Protein AF-A0A7C9ARD6-F1 (afdb_monomer)

Nearest PDB structures (foldseek):
  7zns-assembly2_B  TM=4.110E-01  e=6.238E-02  Bacteroides thetaiotaomicron VPI-5482
  6lqt-assembly1_AG  TM=4.211E-01  e=5.624E-02  Saccharomyces cerevisiae S288C
  3wj9-assembly1_A  TM=4.129E-01  e=7.285E-02  Schizosaccharomyces pombe 972h-
  8zjf-assembly1_A  TM=4.369E-01  e=2.105E+00  Homo sapiens
  5mui-assembly1_A  TM=3.390E-01  e=8.733E-01  Bacteroides thetaiotaomicron VPI-5482

Solvent-accessible surface area (backbone atoms only — not comparable to full-atom values): 10301 Å² total; per-residue (Å²): 134,89,85,74,91,69,75,78,97,69,52,69,76,46,80,46,66,30,86,69,58,57,34,30,42,37,32,30,50,49,82,66,77,64,94,88,57,63,76,93,37,33,14,37,38,32,36,36,24,35,64,89,54,46,81,72,47,75,76,45,79,41,68,59,51,81,81,50,52,90,54,76,78,32,38,73,65,54,84,35,83,67,46,68,43,86,57,43,67,48,24,37,33,30,34,36,51,61,35,73,18,38,60,86,48,87,42,81,54,24,24,38,32,35,38,46,54,68,86,54,60,92,86,52,83,80,41,76,73,48,76,32,70,41,43,76,67,52,73,51,68,64,42,52,73,37,27,39,39,33,29,36,35,74,93,78,61,38,36,39,33,32,43,35,27,80,67,42,89,86,53,74,68,43,77,76,44,78,82

pLDDT: mean 92.9, std 4.93, range [66.5, 97.75]

Foldseek 3Di:
DDDDDADDDFAWDDWAAWPVRQKIKTKGFDDDDDPPDDPVQGFIWIFIATNVRHTDGTPDTFHRRPPQDPDPQQDGADWAPWDYQPADTQKIKTKGAPQNRHPVRQDVQGMWIWMDHNPDDPPDDIHTQDTHNAHWDDKAHDYQQWIWTWGADPVVRWIWIWTGRRNDPPDDIDTPDID

Secondary structure (DSSP, 8-state):
------SSS-EEEEEEE-TTSSEEEEEEE-SPP-SSS-GGGS-EEEEEEETTS-EEEEEEEE-----S-SSTT---SSSEEEEE-SSSTTEEEEEEESSTT-TTS--SSSEEEEEEETTS-TTSPPEEEEEESSEEEEEEEEETTEEEEEEEETTTTEEEEEEE-TT-SSS--EEEEE-

Radius of gyration: 17.37 Å; Cα contacts (8 Å, |Δi|>4): 396; chains: 1; bounding box: 47×48×44 Å

Mean predicted aligned error: 4.41 Å

Structure (mmCIF, N/CA/C/O backbone):
data_AF-A0A7C9ARD6-F1
#
_entry.id   AF-A0A7C9ARD6-F1
#
loop_
_atom_site.group_PDB
_atom_site.id
_atom_site.type_symbol
_atom_site.label_atom_id
_atom_site.label_alt_id
_atom_site.label_comp_id
_atom_site.label_asym_id
_atom_site.label_entity_id
_atom_site.label_seq_id
_atom_site.pdbx_PDB_ins_code
_atom_site.Cartn_x
_atom_site.Cartn_y
_atom_site.Cartn_z
_atom_site.occupancy
_atom_site.B_iso_or_equiv
_atom_site.auth_seq_id
_atom_site.auth_comp_id
_atom_site.auth_asym_id
_atom_site.auth_atom_id
_atom_site.pdbx_PDB_model_num
ATOM 1 N N . GLY A 1 1 ? -29.422 7.039 17.621 1.00 66.50 1 GLY A N 1
ATOM 2 C CA . GLY A 1 1 ? -28.151 6.306 17.763 1.00 66.50 1 GLY A CA 1
ATOM 3 C C . GLY A 1 1 ? -27.208 7.129 18.610 1.00 66.50 1 GLY A C 1
ATOM 4 O O . GLY A 1 1 ? -27.173 8.338 18.430 1.00 66.50 1 GLY A O 1
ATOM 5 N N . THR A 1 2 ? -26.499 6.504 19.546 1.00 80.38 2 THR A N 1
ATOM 6 C CA . THR A 1 2 ? -25.535 7.182 20.425 1.00 80.38 2 THR A CA 1
ATOM 7 C C . THR A 1 2 ? -24.168 7.190 19.745 1.00 80.38 2 THR A C 1
ATOM 9 O O . THR A 1 2 ? -23.623 6.127 19.465 1.00 80.38 2 THR A O 1
ATOM 12 N N . THR A 1 3 ? -23.616 8.365 19.451 1.00 83.94 3 THR A N 1
ATOM 13 C CA . THR A 1 3 ? -22.278 8.501 18.855 1.00 83.94 3 THR A CA 1
ATOM 14 C C . THR A 1 3 ? -21.216 8.567 19.947 1.00 83.94 3 THR A C 1
ATOM 16 O O . THR A 1 3 ? -21.394 9.286 20.930 1.00 83.94 3 THR A O 1
ATOM 19 N N . LYS A 1 4 ? -20.100 7.854 19.770 1.00 84.75 4 LYS A N 1
ATOM 20 C CA . LYS A 1 4 ? -18.930 7.933 20.655 1.00 84.75 4 LYS A CA 1
ATOM 21 C C . LYS A 1 4 ? -17.737 8.520 19.892 1.00 84.75 4 LYS A C 1
ATOM 23 O O . LYS A 1 4 ? -17.573 8.183 18.720 1.00 84.75 4 LYS A O 1
ATOM 28 N N . PRO A 1 5 ? -16.913 9.375 20.524 1.00 84.88 5 PRO A N 1
ATOM 29 C CA . PRO A 1 5 ? -15.658 9.827 19.930 1.00 84.88 5 PRO A CA 1
ATOM 30 C C . PRO A 1 5 ? -14.749 8.646 19.565 1.00 84.88 5 PRO A C 1
ATOM 32 O O . PRO A 1 5 ? -14.657 7.682 20.324 1.00 84.88 5 PRO A O 1
ATOM 35 N N . PHE A 1 6 ? -14.071 8.740 18.420 1.00 86.38 6 PHE A N 1
ATOM 36 C CA . PHE A 1 6 ? -13.181 7.702 17.898 1.00 86.38 6 PHE A CA 1
ATOM 37 C C . PHE A 1 6 ? -11.847 8.333 17.484 1.00 86.38 6 PHE A C 1
ATOM 39 O O . PHE A 1 6 ? -11.742 8.944 16.423 1.00 86.38 6 PHE A O 1
ATOM 46 N N . GLY A 1 7 ? -10.840 8.205 18.351 1.00 85.50 7 GLY A N 1
ATOM 47 C CA . GLY A 1 7 ? -9.524 8.818 18.166 1.00 85.50 7 GLY A CA 1
ATOM 48 C C . GLY A 1 7 ? -9.467 10.333 18.451 1.00 85.50 7 GLY A C 1
ATOM 49 O O . GLY A 1 7 ? -10.496 10.979 18.666 1.00 85.50 7 GLY A O 1
ATOM 50 N N . PRO A 1 8 ? -8.251 10.908 18.517 1.00 89.69 8 PRO A N 1
ATOM 51 C CA . PRO A 1 8 ? -8.042 12.338 18.741 1.00 89.69 8 PRO A CA 1
ATOM 52 C C . PRO A 1 8 ? -8.311 13.162 17.467 1.00 89.69 8 PRO A C 1
ATOM 54 O O . PRO A 1 8 ? -8.075 12.663 16.373 1.00 89.69 8 PRO A O 1
ATOM 57 N N . PRO A 1 9 ? -8.706 14.444 17.559 1.00 91.31 9 PRO A N 1
ATOM 58 C CA . PRO A 1 9 ? -8.912 15.286 16.380 1.00 91.31 9 PRO A CA 1
ATOM 59 C C . PRO A 1 9 ? -7.686 15.328 15.453 1.00 91.31 9 PRO A C 1
ATOM 61 O O . PRO A 1 9 ? -6.588 15.695 15.872 1.00 91.31 9 PRO A O 1
ATOM 64 N N . ALA A 1 10 ? -7.881 14.983 14.180 1.00 93.62 10 ALA A N 1
ATOM 65 C CA . ALA A 1 10 ? -6.844 14.997 13.152 1.00 93.62 10 ALA A CA 1
ATOM 66 C C . ALA A 1 10 ? -7.453 15.247 11.763 1.00 93.62 10 ALA A C 1
ATOM 68 O O . ALA A 1 10 ? -8.664 15.138 11.566 1.00 93.62 10 ALA A O 1
ATOM 69 N N . VAL A 1 11 ? -6.608 15.553 10.774 1.00 95.38 11 VAL A N 1
ATOM 70 C CA . VAL A 1 11 ? -7.037 15.630 9.370 1.00 95.38 11 VAL A CA 1
ATOM 71 C C . VAL A 1 11 ? -7.080 14.216 8.801 1.00 95.38 11 VAL A C 1
ATOM 73 O O . VAL A 1 11 ? -6.103 13.725 8.237 1.00 95.38 11 VAL A O 1
ATOM 76 N N . TYR A 1 12 ? -8.201 13.531 9.001 1.00 95.31 12 TYR A N 1
ATOM 77 C CA . TYR A 1 12 ? -8.399 12.174 8.502 1.00 95.31 12 TYR A CA 1
ATOM 78 C C . TYR A 1 12 ? -8.596 12.156 6.986 1.00 95.31 12 TYR A C 1
ATOM 80 O O . TYR A 1 12 ? -9.332 12.961 6.424 1.00 95.31 12 TYR A O 1
ATOM 88 N N . THR A 1 13 ? -7.930 11.212 6.328 1.00 94.50 13 THR A N 1
ATOM 89 C CA . THR A 1 13 ? -7.955 11.044 4.866 1.00 94.50 13 THR A CA 1
ATOM 90 C C . THR A 1 13 ? -8.650 9.760 4.445 1.00 94.50 13 THR A C 1
ATOM 92 O O . THR A 1 13 ? -9.241 9.711 3.371 1.00 94.50 13 THR A O 1
ATOM 95 N N . SER A 1 14 ? -8.607 8.723 5.284 1.00 94.06 14 SER A N 1
ATOM 96 C CA . SER A 1 14 ? -9.357 7.492 5.055 1.00 94.06 14 SER A CA 1
ATOM 97 C C . SER A 1 14 ? -9.602 6.738 6.355 1.00 94.06 14 SER A C 1
ATOM 99 O O . SER A 1 14 ? -8.722 6.671 7.216 1.00 94.06 14 SER A O 1
ATOM 101 N N . LEU A 1 15 ? -10.762 6.096 6.431 1.00 94.06 15 LEU A N 1
ATOM 102 C CA . LEU A 1 15 ? -11.115 5.089 7.425 1.00 94.06 15 LEU A CA 1
ATOM 103 C C . LEU A 1 15 ? -11.406 3.806 6.653 1.00 94.06 15 LEU A C 1
ATOM 105 O O . LEU A 1 15 ? -12.312 3.786 5.823 1.00 94.06 15 LEU A O 1
ATOM 109 N N . ASN A 1 16 ? -10.604 2.771 6.869 1.00 94.75 16 ASN A N 1
ATOM 110 C CA . ASN A 1 16 ? -10.693 1.537 6.102 1.00 94.75 16 ASN A CA 1
ATOM 111 C C . ASN A 1 16 ? -10.885 0.354 7.064 1.00 94.75 16 ASN A C 1
ATOM 113 O O . ASN A 1 16 ? -9.908 -0.080 7.687 1.00 94.75 16 ASN A O 1
ATOM 117 N N . PRO A 1 17 ? -12.126 -0.123 7.265 1.00 93.94 17 PRO A N 1
ATOM 118 C CA . PRO A 1 17 ? -12.388 -1.276 8.111 1.00 93.94 17 PRO A CA 1
ATOM 119 C C . PRO A 1 17 ? -11.841 -2.553 7.466 1.00 93.94 17 PRO A C 1
ATOM 121 O O . PRO A 1 17 ? -11.918 -2.757 6.257 1.00 93.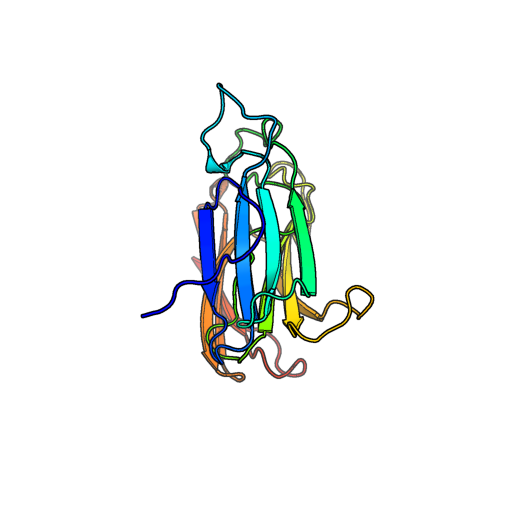94 17 PRO A O 1
ATOM 124 N N . SER A 1 18 ? -11.283 -3.428 8.293 1.00 94.19 18 SER A N 1
ATOM 125 C CA . SER A 1 18 ? -10.907 -4.782 7.889 1.00 94.19 18 SER A CA 1
ATOM 126 C C . SER A 1 18 ? -12.142 -5.599 7.499 1.00 94.19 18 SER A C 1
ATOM 128 O O . SER A 1 18 ? -13.236 -5.370 8.010 1.00 94.19 18 SER A O 1
ATOM 130 N N . ARG A 1 19 ? -11.965 -6.604 6.632 1.00 89.25 19 ARG A N 1
ATOM 131 C CA . ARG A 1 19 ? -13.070 -7.433 6.114 1.00 89.25 19 ARG A CA 1
ATOM 132 C C . ARG A 1 19 ? -13.882 -8.164 7.195 1.00 89.25 19 ARG A C 1
ATOM 134 O O . ARG A 1 19 ? -15.037 -8.485 6.962 1.00 89.25 19 ARG A O 1
ATOM 141 N N . ASN A 1 20 ? -13.283 -8.446 8.350 1.00 91.31 20 ASN A N 1
ATOM 142 C CA . ASN A 1 20 ? -13.945 -9.080 9.495 1.00 91.31 20 ASN A CA 1
ATOM 143 C C . ASN A 1 20 ? -14.367 -8.080 10.582 1.00 91.31 20 ASN A C 1
ATOM 145 O O . ASN A 1 20 ? -14.659 -8.501 11.697 1.00 91.31 20 ASN A O 1
ATOM 149 N N . GLU A 1 21 ? -14.315 -6.779 10.288 1.00 91.25 21 GLU A N 1
ATOM 150 C CA . GLU A 1 21 ? -14.794 -5.693 11.149 1.00 91.25 21 GLU A CA 1
ATOM 151 C C . GLU A 1 21 ? -14.115 -5.591 12.524 1.00 91.25 21 GLU A C 1
ATOM 153 O O . GLU A 1 21 ? -14.535 -4.799 13.356 1.00 91.25 21 GLU A O 1
ATOM 158 N N . LYS A 1 22 ? -13.027 -6.329 12.779 1.00 94.25 22 LYS A N 1
ATOM 159 C CA . LYS A 1 22 ? -12.304 -6.265 14.062 1.00 94.25 22 LYS A CA 1
ATOM 160 C C . LYS A 1 22 ? -11.416 -5.031 14.177 1.00 94.25 22 LYS A C 1
ATOM 162 O O . LYS A 1 22 ? -11.244 -4.469 15.258 1.00 94.25 22 LYS A O 1
ATOM 167 N N . TYR A 1 23 ? -10.837 -4.630 13.051 1.00 95.50 23 TYR A N 1
ATOM 168 C CA . TYR A 1 23 ? -9.865 -3.550 12.967 1.00 95.50 23 TYR A CA 1
ATOM 169 C C . TYR A 1 23 ? -10.288 -2.481 11.973 1.00 95.50 23 TYR A C 1
ATOM 171 O O . TYR A 1 23 ? -10.962 -2.764 10.982 1.00 95.50 23 TYR A O 1
ATOM 179 N N . ILE A 1 24 ? -9.820 -1.262 12.212 1.00 95.19 24 ILE A N 1
ATOM 180 C CA . ILE A 1 24 ? -9.968 -0.109 11.335 1.00 95.19 24 ILE A CA 1
ATOM 181 C C . ILE A 1 24 ? -8.582 0.496 11.130 1.00 95.19 24 ILE A C 1
ATOM 183 O O . ILE A 1 24 ? -7.888 0.847 12.084 1.00 95.19 24 ILE A O 1
ATOM 187 N N . MET A 1 25 ? -8.179 0.618 9.869 1.00 95.62 25 MET A N 1
ATOM 188 C CA . MET A 1 25 ? -6.989 1.362 9.483 1.00 95.62 25 MET A CA 1
ATOM 189 C C . MET A 1 25 ? -7.375 2.819 9.256 1.00 95.62 25 MET A C 1
ATOM 191 O O . MET A 1 25 ? -8.227 3.125 8.415 1.00 95.62 25 MET A O 1
ATOM 195 N N . ILE A 1 26 ? -6.736 3.718 9.990 1.00 96.06 26 ILE A N 1
ATOM 196 C CA . ILE A 1 26 ? -6.984 5.152 9.905 1.00 96.06 26 ILE A CA 1
ATOM 197 C C . ILE A 1 26 ? -5.772 5.815 9.269 1.00 96.06 26 ILE A C 1
ATOM 199 O O . ILE A 1 26 ? -4.659 5.680 9.767 1.00 96.06 26 ILE A O 1
ATOM 203 N N . SER A 1 27 ? -5.984 6.556 8.184 1.00 96.06 27 SER A N 1
ATOM 204 C CA . SER A 1 27 ? -4.957 7.433 7.616 1.00 96.06 27 SER A CA 1
ATOM 205 C C . SER A 1 27 ? -5.259 8.887 7.949 1.00 96.06 27 SER A C 1
ATOM 207 O O . SER A 1 27 ? -6.390 9.347 7.768 1.00 96.06 27 SER A O 1
ATOM 209 N N . SER A 1 28 ? -4.242 9.643 8.339 1.00 96.56 28 SER A N 1
ATOM 210 C CA . SER A 1 28 ? -4.344 11.075 8.615 1.00 96.56 28 SER A CA 1
ATOM 211 C C . SER A 1 28 ? -3.146 11.846 8.066 1.00 96.56 28 SER A C 1
ATOM 213 O O . SER A 1 28 ? -2.069 11.287 7.838 1.00 96.56 28 SER A O 1
ATOM 215 N N . PHE A 1 29 ? -3.348 13.139 7.825 1.00 96.31 29 PHE A N 1
ATOM 216 C CA . PHE A 1 29 ? -2.267 14.082 7.578 1.00 96.31 29 PHE A CA 1
ATOM 217 C C . PHE A 1 29 ? -1.866 14.794 8.865 1.00 96.31 29 PHE A C 1
ATOM 219 O O . PHE A 1 29 ? -2.699 15.069 9.733 1.00 96.31 29 PHE A O 1
ATOM 226 N N . HIS A 1 30 ? -0.588 15.146 8.948 1.00 95.31 30 HIS A N 1
ATOM 227 C CA . HIS A 1 30 ? -0.056 16.015 9.989 1.00 95.31 30 HIS A CA 1
ATOM 228 C C . HIS A 1 30 ? 0.912 17.033 9.392 1.00 95.31 30 HIS A C 1
ATOM 230 O O . HIS A 1 30 ? 1.371 16.911 8.257 1.00 95.31 30 HIS A O 1
ATOM 236 N N . ARG A 1 31 ? 1.183 18.089 10.158 1.00 93.75 31 ARG A N 1
ATOM 237 C CA . ARG A 1 31 ? 2.127 19.136 9.763 1.00 93.75 31 ARG A CA 1
ATOM 238 C C . ARG A 1 31 ? 3.564 18.583 9.742 1.00 93.75 31 ARG A C 1
ATOM 240 O O . ARG A 1 31 ? 3.853 17.660 10.508 1.00 93.75 31 ARG A O 1
ATOM 247 N N . PRO A 1 32 ? 4.462 19.168 8.926 1.00 95.12 32 PRO A N 1
ATOM 248 C CA . PRO A 1 32 ? 4.263 20.348 8.066 1.00 95.12 32 PRO A CA 1
ATOM 249 C C . PRO A 1 32 ? 3.550 20.049 6.735 1.00 95.12 32 PRO A C 1
ATOM 251 O O . PRO A 1 32 ? 3.745 19.000 6.134 1.00 95.12 32 PRO A O 1
ATOM 254 N N . TYR A 1 33 ? 2.743 20.999 6.248 1.00 94.38 33 TYR A N 1
ATOM 255 C CA . TYR A 1 33 ? 2.151 20.943 4.904 1.00 94.38 33 TYR A CA 1
ATOM 256 C C . TYR A 1 33 ? 2.995 21.728 3.905 1.00 94.38 33 TYR A C 1
ATOM 258 O O . TYR A 1 33 ? 3.695 22.664 4.286 1.00 94.38 33 TYR A O 1
ATOM 266 N N . SER A 1 34 ? 2.878 21.369 2.629 1.00 94.06 34 SER A N 1
ATOM 267 C CA . SER A 1 34 ? 3.542 22.072 1.535 1.00 94.06 34 SER A CA 1
ATOM 268 C C . SER A 1 34 ? 2.552 22.890 0.716 1.00 94.06 34 SER A C 1
ATOM 270 O O . SER A 1 34 ? 1.402 22.492 0.530 1.00 94.06 34 SER A O 1
ATOM 272 N N . TYR A 1 35 ? 3.032 24.009 0.182 1.00 94.06 35 TYR A N 1
ATOM 273 C CA . TYR A 1 35 ? 2.318 24.829 -0.799 1.00 94.06 35 TYR A CA 1
ATOM 274 C C . TYR A 1 35 ? 2.748 24.533 -2.243 1.00 94.06 35 TYR A C 1
ATOM 276 O O . TYR A 1 35 ? 2.171 25.082 -3.177 1.00 94.06 35 TYR A O 1
ATOM 284 N N . VAL A 1 36 ? 3.758 23.679 -2.434 1.00 94.38 36 VAL A N 1
ATOM 285 C CA . VAL A 1 36 ? 4.368 23.394 -3.743 1.00 94.38 36 VAL A CA 1
ATOM 286 C C . VAL A 1 36 ? 3.918 22.040 -4.290 1.00 94.38 36 VAL A C 1
ATOM 288 O O . VAL A 1 36 ? 3.808 21.864 -5.503 1.00 94.38 36 VAL A O 1
ATOM 291 N N . VAL A 1 37 ? 3.627 21.073 -3.412 1.00 93.25 37 VAL A N 1
ATOM 292 C CA . VAL A 1 37 ? 3.200 19.723 -3.808 1.00 93.25 37 VAL A CA 1
ATOM 293 C C . VAL A 1 37 ? 1.741 19.437 -3.442 1.00 93.25 37 VAL A C 1
ATOM 295 O O . VAL A 1 37 ? 1.235 19.955 -2.448 1.00 93.25 37 VAL A O 1
ATOM 298 N N . PRO A 1 38 ? 1.039 18.577 -4.206 1.00 92.94 38 PRO A N 1
ATOM 299 C CA . PRO A 1 38 ? -0.332 18.190 -3.880 1.00 92.94 38 PRO A CA 1
ATOM 300 C C . PRO A 1 38 ? -0.412 17.416 -2.556 1.00 92.94 38 PRO A C 1
ATOM 302 O O . PRO A 1 38 ? 0.530 16.717 -2.177 1.00 92.94 38 PRO A O 1
ATOM 305 N N . CYS A 1 39 ? -1.589 17.436 -1.917 1.00 92.19 39 CYS A N 1
ATOM 306 C CA . CYS A 1 39 ? -1.829 16.857 -0.586 1.00 92.19 39 CYS A CA 1
ATOM 307 C C . CYS A 1 39 ? -1.418 15.382 -0.435 1.00 92.19 39 CYS A C 1
ATOM 309 O O . CYS A 1 39 ? -1.006 14.962 0.638 1.00 92.19 39 CYS A O 1
ATOM 311 N N . ARG A 1 40 ? -1.431 14.588 -1.515 1.00 89.94 40 ARG A N 1
ATOM 312 C CA . ARG A 1 40 ? -0.938 13.195 -1.508 1.00 89.94 40 ARG A CA 1
ATOM 313 C C . ARG A 1 40 ? 0.534 13.046 -1.084 1.00 89.94 40 ARG A C 1
ATOM 315 O O . ARG A 1 40 ? 0.950 11.938 -0.753 1.00 89.94 40 ARG A O 1
ATOM 322 N N . ARG A 1 41 ? 1.320 14.127 -1.151 1.00 93.00 41 ARG A N 1
ATOM 323 C CA . ARG A 1 41 ? 2.730 14.180 -0.736 1.00 93.00 41 ARG A CA 1
ATOM 324 C C . ARG A 1 41 ? 2.926 14.729 0.682 1.00 93.00 41 ARG A C 1
ATOM 326 O O . ARG A 1 41 ? 4.064 14.787 1.133 1.00 93.00 41 ARG A O 1
ATOM 333 N N . PHE A 1 42 ? 1.861 15.134 1.373 1.00 95.75 42 PHE A N 1
ATOM 334 C CA . PHE A 1 42 ? 1.956 15.612 2.753 1.00 95.75 42 PHE A CA 1
ATOM 335 C C . PHE A 1 42 ? 2.373 14.481 3.702 1.00 95.75 42 PHE A C 1
ATOM 337 O O . PHE A 1 42 ? 2.199 13.300 3.357 1.00 95.75 42 PHE A O 1
ATOM 344 N N . PRO A 1 43 ? 2.910 14.823 4.890 1.00 96.12 43 PRO A N 1
ATOM 345 C CA . PRO A 1 43 ? 3.181 13.840 5.917 1.00 96.12 43 PRO A CA 1
ATOM 346 C C . PRO A 1 43 ? 1.927 13.031 6.215 1.00 96.12 43 PRO A C 1
ATOM 348 O O . PRO A 1 43 ? 0.839 13.591 6.396 1.00 96.12 43 PRO A O 1
ATOM 351 N N . LYS A 1 44 ? 2.077 11.711 6.191 1.00 95.31 44 LYS A N 1
ATOM 352 C CA . LYS A 1 44 ? 0.970 10.769 6.313 1.00 95.31 44 LYS A CA 1
ATOM 353 C C . LYS A 1 44 ? 1.274 9.804 7.441 1.00 95.31 44 LYS A C 1
ATOM 355 O O . LYS A 1 44 ? 2.238 9.046 7.355 1.00 95.31 44 LYS A O 1
ATOM 360 N N . LYS A 1 45 ? 0.363 9.753 8.403 1.00 96.00 45 LYS A N 1
ATOM 361 C CA . LYS A 1 45 ? 0.345 8.755 9.462 1.00 96.00 45 LYS A CA 1
ATOM 362 C C . LYS A 1 45 ? -0.740 7.722 9.180 1.00 96.00 45 LYS A C 1
ATOM 364 O O . LYS A 1 45 ? -1.825 8.067 8.703 1.00 96.00 45 LYS A O 1
ATOM 369 N N . VAL A 1 46 ? -0.429 6.455 9.428 1.00 96.19 46 VAL A N 1
ATOM 370 C CA . VAL A 1 46 ? -1.379 5.347 9.336 1.00 96.19 46 VAL A CA 1
ATOM 371 C C . VAL A 1 46 ? -1.349 4.573 10.639 1.00 96.19 46 VAL A C 1
ATOM 373 O O . VAL A 1 46 ? -0.322 4.004 11.004 1.00 96.19 46 VAL A O 1
ATOM 376 N N . ASP A 1 47 ? -2.493 4.538 11.307 1.00 95.75 47 ASP A N 1
ATOM 377 C CA . ASP A 1 47 ? -2.680 3.865 12.583 1.00 95.75 47 ASP A CA 1
ATOM 378 C C . ASP A 1 47 ? -3.669 2.714 12.447 1.00 95.75 47 ASP A C 1
ATOM 380 O O . ASP A 1 47 ? -4.651 2.782 11.700 1.00 95.75 47 ASP A O 1
ATOM 384 N N . LEU A 1 48 ? -3.428 1.669 13.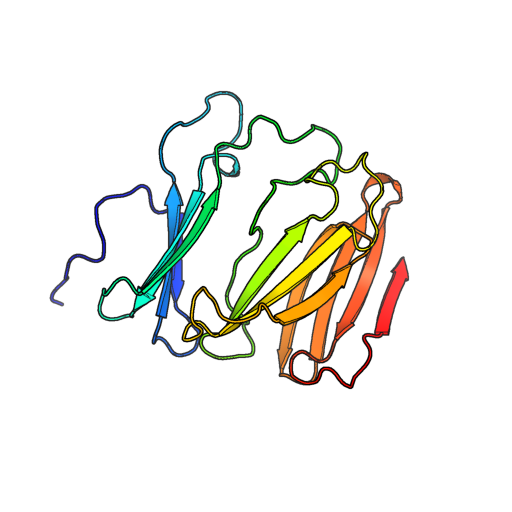226 1.00 95.38 48 LEU A N 1
ATOM 385 C CA . LEU A 1 48 ? -4.316 0.535 13.380 1.00 95.38 48 LEU A CA 1
ATOM 386 C C . LEU A 1 48 ? -5.094 0.673 14.688 1.00 95.38 48 LEU A C 1
ATOM 388 O O . LEU A 1 48 ? -4.511 0.812 15.765 1.00 95.38 48 LEU A O 1
ATOM 392 N N . TRP A 1 49 ? -6.415 0.604 14.584 1.00 95.25 49 TRP A N 1
ATOM 393 C CA . TRP A 1 49 ? -7.344 0.676 15.704 1.00 95.25 49 TRP A CA 1
ATOM 394 C C . TRP A 1 49 ? -8.245 -0.553 15.710 1.00 95.25 49 TRP A C 1
ATOM 396 O O . TRP A 1 49 ? -8.494 -1.164 14.673 1.00 95.25 49 TRP A O 1
ATOM 406 N N . THR A 1 50 ? -8.751 -0.912 16.880 1.00 94.00 50 THR A N 1
ATOM 407 C CA . THR A 1 50 ? -9.870 -1.853 17.010 1.00 94.00 50 THR A CA 1
ATOM 408 C C . THR A 1 50 ? -11.183 -1.153 16.664 1.00 94.00 50 THR A C 1
ATOM 410 O O . THR A 1 50 ? -11.293 0.071 16.795 1.00 94.00 50 THR A O 1
ATOM 413 N N . ALA A 1 51 ? -12.201 -1.916 16.271 1.00 90.00 51 ALA A N 1
ATOM 414 C CA . ALA A 1 51 ? -13.544 -1.379 16.042 1.00 90.00 51 ALA A CA 1
ATOM 415 C C . ALA A 1 51 ? -14.165 -0.736 17.296 1.00 90.00 51 ALA A C 1
ATOM 417 O O . ALA A 1 51 ? -14.960 0.193 17.179 1.00 90.00 51 ALA A O 1
ATOM 418 N N . ASP A 1 52 ? -13.721 -1.144 18.489 1.00 89.25 52 ASP A N 1
ATOM 419 C CA . ASP A 1 52 ? -14.131 -0.556 19.771 1.00 89.25 52 ASP A CA 1
ATOM 420 C C . ASP A 1 52 ? -13.470 0.803 20.076 1.00 89.25 52 ASP A C 1
ATOM 422 O O . ASP A 1 52 ? -13.754 1.415 21.107 1.00 89.25 52 ASP A O 1
ATOM 426 N N . GLY A 1 53 ? -12.563 1.283 19.218 1.00 90.25 53 GLY A N 1
ATOM 427 C CA . GLY A 1 53 ? -11.885 2.572 19.392 1.00 90.25 53 GLY A CA 1
ATOM 428 C C . GLY A 1 53 ? -10.648 2.526 20.279 1.00 90.25 53 GLY A C 1
ATOM 429 O O . GLY A 1 53 ? -10.191 3.568 20.746 1.00 90.25 53 GLY A O 1
ATOM 430 N N . LYS A 1 54 ? -10.064 1.343 20.493 1.00 92.19 54 LYS A N 1
ATOM 431 C CA . LYS A 1 54 ? -8.743 1.211 21.127 1.00 92.19 54 LYS A CA 1
ATOM 432 C C . LYS A 1 54 ? -7.643 1.265 20.075 1.00 92.19 54 LYS A C 1
ATOM 434 O O . LYS A 1 54 ? -7.711 0.534 19.085 1.00 92.19 54 LYS A O 1
ATOM 439 N N . PHE A 1 55 ? -6.631 2.091 20.317 1.00 93.12 55 PHE A N 1
ATOM 440 C CA . PHE A 1 55 ? -5.406 2.123 19.522 1.00 93.12 55 PHE A CA 1
ATOM 441 C C . PHE A 1 55 ? -4.649 0.797 19.668 1.00 93.12 55 PHE A C 1
ATOM 443 O O . PHE A 1 55 ? -4.499 0.300 20.783 1.00 93.12 55 PHE A O 1
ATOM 450 N N . VAL A 1 56 ? -4.193 0.232 18.550 1.00 93.19 56 VAL A N 1
ATOM 451 C CA . VAL A 1 56 ? -3.418 -1.019 18.519 1.00 93.19 56 VAL A CA 1
ATOM 452 C C . VAL A 1 56 ? -1.946 -0.700 18.304 1.00 93.19 56 VAL A C 1
ATOM 454 O O . VAL A 1 56 ? -1.122 -0.999 19.161 1.00 93.19 56 VAL A O 1
ATOM 457 N N . ARG A 1 57 ? -1.614 -0.084 17.163 1.00 93.38 57 ARG A N 1
ATOM 458 C CA . ARG A 1 57 ? -0.243 0.310 16.813 1.00 93.38 57 ARG A CA 1
ATOM 459 C C . ARG A 1 57 ? -0.213 1.310 15.665 1.00 93.38 57 ARG A C 1
ATOM 461 O O . ARG A 1 57 ? -1.147 1.386 14.869 1.00 93.38 57 ARG A O 1
ATOM 468 N N . GLN A 1 58 ? 0.903 2.016 15.540 1.00 94.12 58 GLN A N 1
ATOM 469 C CA . GLN A 1 58 ? 1.206 2.818 14.359 1.00 94.12 58 GLN A CA 1
ATOM 470 C C . GLN A 1 58 ? 1.796 1.902 13.280 1.00 94.12 58 GLN A C 1
ATOM 472 O O . GLN A 1 58 ? 2.750 1.173 13.549 1.00 94.12 58 GLN A O 1
ATOM 477 N N . LEU A 1 59 ? 1.226 1.924 12.074 1.00 93.69 59 LEU A N 1
ATOM 478 C CA . LEU A 1 59 ? 1.739 1.161 10.933 1.00 93.69 59 LEU A CA 1
ATOM 479 C C . LEU A 1 59 ? 2.854 1.938 10.241 1.00 93.69 59 LEU A C 1
ATOM 481 O O . LEU A 1 59 ? 3.926 1.397 10.023 1.00 93.69 59 LEU A O 1
ATOM 485 N N . CYS A 1 60 ? 2.636 3.220 9.947 1.00 93.50 60 CYS A N 1
ATOM 486 C CA . CYS A 1 60 ? 3.686 4.069 9.394 1.00 93.50 60 CYS A CA 1
ATOM 487 C C . CYS A 1 60 ? 3.484 5.544 9.747 1.00 93.50 60 CYS A C 1
ATOM 489 O O . CYS A 1 60 ? 2.353 6.020 9.855 1.00 93.50 60 CYS A O 1
ATOM 491 N N . ASP A 1 61 ? 4.593 6.269 9.842 1.00 95.31 61 ASP A N 1
ATOM 492 C CA . ASP A 1 61 ? 4.646 7.729 9.848 1.00 95.31 61 ASP A CA 1
ATOM 493 C C . ASP A 1 61 ? 5.624 8.144 8.752 1.00 95.31 61 ASP A C 1
ATOM 495 O O . ASP A 1 61 ? 6.815 7.830 8.794 1.00 95.31 61 ASP A O 1
ATOM 499 N N . LEU A 1 62 ? 5.079 8.725 7.693 1.00 94.56 62 LEU A N 1
ATOM 500 C CA . LEU A 1 62 ? 5.823 9.032 6.491 1.00 94.56 62 LEU A CA 1
ATOM 501 C C . LEU A 1 62 ? 5.966 10.552 6.376 1.00 94.56 62 LEU A C 1
ATOM 503 O O . LEU A 1 62 ? 4.945 11.246 6.382 1.00 94.56 62 LEU A O 1
ATOM 507 N N . PRO A 1 63 ? 7.188 11.075 6.175 1.00 94.88 63 PRO A N 1
ATOM 508 C CA . PRO A 1 63 ? 7.441 12.510 6.166 1.00 94.88 63 PRO A CA 1
ATOM 509 C C . PRO A 1 63 ? 6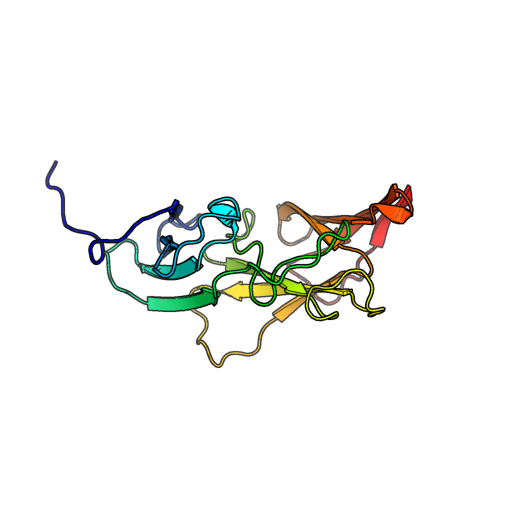.862 13.206 4.926 1.00 94.88 63 PRO A C 1
ATOM 511 O O . PRO A 1 63 ? 6.392 12.564 3.976 1.00 94.88 63 PRO A O 1
ATOM 514 N N . LEU A 1 64 ? 6.927 14.542 4.940 1.00 95.25 64 LEU A N 1
ATOM 515 C CA . LEU A 1 64 ? 6.627 15.383 3.783 1.00 95.25 64 LEU A CA 1
ATOM 516 C C . LEU A 1 64 ? 7.539 14.982 2.619 1.00 95.25 64 LEU A C 1
ATOM 518 O O . LEU A 1 64 ? 8.755 14.929 2.769 1.00 95.25 64 LEU A O 1
ATOM 522 N N . ALA A 1 65 ? 6.944 14.720 1.459 1.00 93.19 65 ALA A N 1
ATOM 523 C CA . ALA A 1 65 ? 7.644 14.145 0.319 1.00 93.19 65 ALA A CA 1
ATOM 524 C C . ALA A 1 65 ? 7.885 15.178 -0.798 1.00 93.19 65 ALA A C 1
ATOM 526 O O . ALA A 1 65 ? 7.419 15.028 -1.930 1.00 93.19 65 ALA A O 1
ATOM 527 N N . GLU A 1 66 ? 8.583 16.265 -0.482 1.00 91.62 66 GLU A N 1
ATOM 528 C CA . GLU A 1 66 ? 8.998 17.266 -1.481 1.00 91.62 66 GLU A CA 1
ATOM 529 C C . GLU A 1 66 ? 10.184 16.793 -2.331 1.00 91.62 66 GLU A C 1
ATOM 531 O O . GLU A 1 66 ? 10.306 17.184 -3.489 1.00 91.62 66 GLU A O 1
ATOM 536 N N . ASP A 1 67 ? 10.993 15.886 -1.787 1.00 89.62 67 ASP A N 1
ATOM 537 C CA . ASP A 1 67 ? 12.242 15.372 -2.350 1.00 89.62 67 ASP A CA 1
ATOM 538 C C . ASP A 1 67 ? 12.058 14.256 -3.393 1.00 89.62 67 ASP A C 1
ATOM 540 O O . ASP A 1 67 ? 13.042 13.805 -3.975 1.00 89.62 67 ASP A O 1
ATOM 544 N N . ILE A 1 68 ? 10.824 13.805 -3.665 1.00 92.06 68 ILE A N 1
ATOM 545 C CA . ILE A 1 68 ? 10.587 12.767 -4.681 1.00 92.06 68 ILE A CA 1
ATOM 546 C C . ILE A 1 68 ? 10.978 13.318 -6.061 1.00 92.06 68 ILE A C 1
ATOM 548 O O . ILE A 1 68 ? 10.332 14.275 -6.521 1.00 92.06 68 ILE A O 1
ATOM 552 N N . PRO A 1 69 ? 11.933 12.679 -6.766 1.00 92.44 69 PRO A N 1
ATOM 553 C CA . PRO A 1 69 ? 12.353 13.119 -8.087 1.00 92.44 69 PRO A CA 1
ATOM 554 C C . PRO A 1 69 ? 11.185 13.224 -9.072 1.00 92.44 69 PRO A C 1
ATOM 556 O O . PRO A 1 69 ? 10.220 12.462 -9.022 1.00 92.44 69 PRO A O 1
ATOM 559 N N . ILE A 1 70 ? 11.292 14.158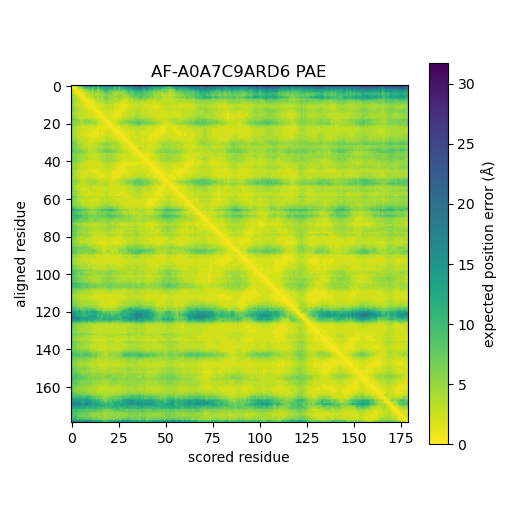 -10.017 1.00 89.00 70 ILE A N 1
ATOM 560 C CA . ILE A 1 70 ? 10.287 14.368 -11.075 1.00 89.00 70 ILE A CA 1
ATOM 561 C C . ILE A 1 70 ? 10.283 13.263 -12.141 1.00 89.00 70 ILE A C 1
ATOM 563 O O . ILE A 1 70 ? 9.397 13.229 -12.994 1.00 89.00 70 ILE A O 1
ATOM 567 N N . THR A 1 71 ? 11.279 12.375 -12.123 1.00 91.94 71 THR A N 1
ATOM 568 C CA . THR A 1 71 ? 11.365 11.242 -13.043 1.00 91.94 71 THR A CA 1
ATOM 569 C C . THR A 1 71 ? 10.116 10.377 -12.900 1.00 91.94 71 THR A C 1
ATOM 571 O O . THR A 1 71 ? 9.696 10.044 -11.792 1.00 91.94 71 THR A O 1
ATOM 574 N N . HIS A 1 72 ? 9.514 9.988 -14.026 1.00 92.69 72 HIS A N 1
ATOM 575 C CA . HIS A 1 72 ? 8.427 9.013 -14.000 1.00 92.69 72 HIS A CA 1
ATOM 576 C C . HIS A 1 72 ? 8.889 7.753 -13.266 1.00 92.69 72 HIS A C 1
ATOM 578 O O . HIS A 1 72 ? 10.051 7.372 -13.385 1.00 92.69 72 HIS A O 1
ATOM 584 N N . ASN A 1 73 ? 7.972 7.119 -12.536 1.00 93.44 73 ASN A N 1
ATOM 585 C CA . ASN A 1 73 ? 8.229 5.962 -11.677 1.00 93.44 73 ASN A CA 1
ATOM 586 C C . ASN A 1 73 ? 9.009 6.235 -10.379 1.00 93.44 73 ASN A C 1
ATOM 588 O O . ASN A 1 73 ? 9.188 5.295 -9.602 1.00 93.44 73 ASN A O 1
ATOM 592 N N . SER A 1 74 ? 9.411 7.478 -10.095 1.00 95.19 74 SER A N 1
ATOM 593 C CA . SER A 1 74 ? 9.906 7.847 -8.766 1.00 95.19 74 SER A CA 1
ATOM 594 C C . SER A 1 74 ? 8.759 7.897 -7.755 1.00 95.19 74 SER A C 1
ATOM 596 O O . SER A 1 74 ? 7.656 8.375 -8.042 1.00 95.19 74 SER A O 1
ATOM 598 N N . VAL A 1 75 ? 9.012 7.373 -6.559 1.00 94.88 75 VAL A N 1
ATOM 599 C CA . VAL A 1 75 ? 8.002 7.144 -5.519 1.00 94.88 75 VAL A CA 1
ATOM 600 C C . VAL A 1 75 ? 8.505 7.604 -4.157 1.00 94.88 75 VAL A C 1
ATOM 602 O O . VAL A 1 75 ? 9.697 7.797 -3.941 1.00 94.88 75 VAL A O 1
ATOM 605 N N . ARG A 1 76 ? 7.580 7.772 -3.207 1.00 94.25 76 ARG A N 1
ATOM 606 C CA . ARG A 1 76 ? 7.943 8.004 -1.805 1.00 94.25 76 ARG A CA 1
ATOM 607 C C . ARG A 1 76 ? 8.641 6.769 -1.225 1.00 94.25 76 ARG A C 1
ATOM 609 O O . ARG A 1 76 ? 8.257 5.643 -1.546 1.00 94.25 76 ARG A O 1
ATOM 616 N N . LYS A 1 77 ? 9.588 6.998 -0.320 1.00 93.69 77 LYS A N 1
ATOM 617 C CA . LYS A 1 77 ? 10.187 5.961 0.532 1.00 93.69 77 LYS A CA 1
ATOM 618 C C . LYS A 1 77 ? 9.210 5.484 1.614 1.00 93.69 77 LYS A C 1
ATOM 620 O O . LYS A 1 77 ? 8.231 6.173 1.921 1.00 93.69 77 LYS A O 1
ATOM 625 N N . GLY A 1 78 ? 9.533 4.335 2.208 1.00 92.62 78 GLY A N 1
ATOM 626 C CA . GLY A 1 78 ? 8.785 3.713 3.301 1.00 92.62 78 GLY A CA 1
ATOM 627 C C . GLY A 1 78 ? 7.553 2.935 2.839 1.00 92.62 78 GLY A C 1
ATOM 628 O O . GLY A 1 78 ? 7.361 2.697 1.644 1.00 92.62 78 GLY A O 1
ATOM 629 N N . MET A 1 79 ? 6.713 2.569 3.808 1.00 94.31 79 MET A N 1
ATOM 630 C CA . MET A 1 79 ? 5.498 1.775 3.612 1.00 94.31 79 MET A CA 1
ATOM 631 C C . MET A 1 79 ? 4.464 2.529 2.770 1.00 94.31 79 MET A C 1
ATOM 633 O O . MET A 1 79 ? 3.656 3.318 3.269 1.00 94.31 79 MET A O 1
ATOM 637 N N . ARG A 1 80 ? 4.474 2.293 1.461 1.00 93.62 80 ARG A N 1
ATOM 638 C CA . ARG A 1 80 ? 3.520 2.889 0.521 1.00 93.62 80 ARG A CA 1
ATOM 639 C C . ARG A 1 80 ? 2.459 1.875 0.112 1.00 93.62 80 ARG A C 1
ATOM 641 O O . ARG A 1 80 ? 2.623 0.671 0.264 1.00 93.62 80 ARG A O 1
ATOM 648 N N . SER A 1 81 ? 1.355 2.384 -0.432 1.00 93.75 81 SER A N 1
ATOM 649 C CA . SER A 1 81 ? 0.246 1.557 -0.928 1.00 93.75 81 SER A CA 1
ATOM 650 C C . SER A 1 81 ? -0.319 0.575 0.111 1.00 93.75 81 SER A C 1
ATOM 652 O O . SER A 1 81 ? -0.792 -0.493 -0.261 1.00 93.75 81 SER A O 1
ATOM 654 N N . ILE A 1 82 ? -0.271 0.942 1.397 1.00 95.31 82 ILE A N 1
ATOM 655 C CA . ILE A 1 82 ? -0.795 0.121 2.490 1.00 95.31 82 ILE A CA 1
ATOM 656 C C . ILE A 1 82 ? -2.313 -0.051 2.379 1.00 95.31 82 ILE A C 1
ATOM 658 O O . ILE A 1 82 ? -3.039 0.935 2.212 1.00 95.31 82 ILE A O 1
ATOM 662 N N . ASN A 1 83 ? -2.785 -1.294 2.449 1.00 95.44 83 ASN A N 1
ATOM 663 C CA . ASN A 1 83 ? -4.206 -1.628 2.406 1.00 95.44 83 ASN A CA 1
ATOM 664 C C . ASN A 1 83 ? -4.474 -3.018 3.015 1.00 95.44 83 ASN A C 1
ATOM 666 O O . ASN A 1 83 ? -3.549 -3.752 3.365 1.00 95.44 83 ASN A O 1
ATOM 670 N N . TRP A 1 84 ? -5.748 -3.380 3.143 1.00 95.56 84 TRP A N 1
ATOM 671 C CA . TRP A 1 84 ? -6.174 -4.728 3.505 1.00 95.56 84 TRP A CA 1
ATOM 672 C C . TRP A 1 84 ? -6.116 -5.665 2.304 1.00 95.56 84 TRP A C 1
ATOM 674 O O . TRP A 1 84 ? -6.547 -5.310 1.205 1.00 95.56 84 TRP A O 1
ATOM 684 N N . ARG A 1 85 ? -5.657 -6.893 2.534 1.00 94.44 85 ARG A N 1
ATOM 685 C CA . ARG A 1 85 ? -5.894 -8.019 1.633 1.00 94.44 85 ARG A CA 1
ATOM 686 C C . ARG A 1 85 ? -7.399 -8.237 1.521 1.00 94.44 85 ARG A C 1
ATOM 688 O O . ARG A 1 85 ? -8.073 -8.465 2.522 1.00 94.44 85 ARG A O 1
ATOM 695 N N . ALA A 1 86 ? -7.940 -8.117 0.311 1.00 91.56 86 ALA A N 1
ATOM 696 C CA . ALA A 1 86 ? -9.383 -8.239 0.117 1.00 91.56 86 ALA A CA 1
ATOM 697 C C . ALA A 1 86 ? -9.858 -9.692 0.270 1.00 91.56 86 ALA A C 1
ATOM 699 O O . ALA A 1 86 ? -11.008 -9.930 0.624 1.00 91.56 86 ALA A O 1
ATOM 700 N N . ASP A 1 87 ? -8.973 -10.658 0.055 1.00 91.12 87 ASP A N 1
ATOM 701 C CA . ASP A 1 87 ? -9.203 -12.096 0.162 1.00 91.12 87 ASP A CA 1
ATOM 702 C C . ASP A 1 87 ? -9.099 -12.639 1.598 1.00 91.12 87 ASP A C 1
ATOM 704 O O . ASP A 1 87 ? -9.776 -13.615 1.916 1.00 91.12 87 ASP A O 1
ATOM 708 N N . LYS A 1 88 ? -8.329 -11.990 2.486 1.00 90.00 88 LYS A N 1
ATOM 709 C CA . LYS A 1 88 ? -8.015 -12.507 3.830 1.00 90.00 88 LYS A CA 1
ATOM 710 C C . LYS A 1 88 ? -8.436 -11.551 4.958 1.00 90.00 88 LYS A C 1
ATOM 712 O O . LYS A 1 88 ? -8.141 -10.356 4.894 1.00 90.00 88 LYS A O 1
ATOM 717 N N . PRO A 1 89 ? -9.101 -12.031 6.029 1.00 90.12 89 PRO A N 1
ATOM 718 C CA . PRO A 1 89 ? -9.512 -11.171 7.135 1.00 90.12 89 PRO A CA 1
ATOM 719 C C . PRO A 1 89 ? -8.303 -10.590 7.878 1.00 90.12 89 PRO A C 1
ATOM 721 O O . PRO A 1 89 ? -7.293 -11.264 8.068 1.00 90.12 89 PRO A O 1
ATOM 724 N N . SER A 1 90 ? -8.420 -9.324 8.296 1.00 91.62 90 SER A N 1
ATOM 725 C CA . SER A 1 90 ? -7.417 -8.593 9.093 1.00 91.62 90 SER A CA 1
ATOM 726 C C . SER A 1 90 ? -5.963 -8.747 8.632 1.00 91.62 90 SER A C 1
ATOM 728 O O . SER A 1 90 ? -5.060 -8.713 9.460 1.00 91.62 90 SER A O 1
ATOM 730 N N . THR A 1 91 ? -5.699 -8.924 7.338 1.00 94.06 91 THR A N 1
ATOM 731 C CA . THR A 1 91 ? -4.325 -9.048 6.838 1.00 94.06 91 THR A CA 1
ATOM 732 C C . THR A 1 91 ? -3.970 -7.814 6.029 1.00 94.06 91 THR A C 1
ATOM 734 O O . THR A 1 91 ? -4.683 -7.436 5.102 1.00 94.06 91 THR A O 1
ATOM 737 N N . LEU A 1 92 ? -2.890 -7.154 6.418 1.00 94.62 92 LEU A N 1
ATOM 738 C CA . LEU A 1 92 ? -2.356 -5.964 5.777 1.00 94.62 92 LEU A CA 1
ATOM 739 C C . LEU A 1 92 ? -1.394 -6.373 4.670 1.00 94.62 92 LEU A C 1
ATOM 741 O O . LEU A 1 92 ? -0.677 -7.363 4.804 1.00 94.62 92 LEU A O 1
ATOM 745 N N . TYR A 1 93 ? -1.326 -5.563 3.624 1.00 95.75 93 TYR A N 1
ATOM 746 C CA . TYR A 1 93 ? -0.213 -5.580 2.689 1.00 95.75 93 TYR A CA 1
ATOM 747 C C . TYR A 1 93 ? 0.247 -4.154 2.401 1.00 95.75 93 TYR A C 1
ATOM 749 O O . TYR A 1 93 ? -0.528 -3.197 2.492 1.00 95.75 93 TYR A O 1
ATOM 757 N N . TRP A 1 94 ? 1.518 -4.008 2.059 1.00 97.12 94 TRP A N 1
ATOM 758 C CA . TRP A 1 94 ? 2.108 -2.745 1.627 1.00 97.12 94 TRP A CA 1
ATOM 759 C C . TRP A 1 94 ? 3.282 -3.018 0.699 1.00 97.12 94 TRP A C 1
ATOM 761 O O . TRP A 1 94 ? 3.655 -4.165 0.453 1.00 97.12 94 TRP A O 1
ATOM 771 N N . VAL A 1 95 ? 3.848 -1.949 0.158 1.00 97.44 95 VAL A N 1
ATOM 772 C CA . VAL A 1 95 ? 4.974 -2.017 -0.766 1.00 97.44 95 VAL A CA 1
ATOM 773 C C . VAL A 1 95 ? 6.082 -1.117 -0.260 1.00 97.44 95 VAL A C 1
ATOM 775 O O . VAL A 1 95 ? 5.808 -0.004 0.193 1.00 97.44 95 VAL A O 1
ATOM 778 N N . GLU A 1 96 ? 7.323 -1.567 -0.389 1.00 96.81 96 GLU A N 1
ATOM 779 C CA . GLU A 1 96 ? 8.502 -0.740 -0.151 1.00 96.81 96 GLU A CA 1
ATOM 780 C C . GLU A 1 96 ? 9.448 -0.789 -1.341 1.00 96.81 96 GLU A C 1
ATOM 782 O O . GLU A 1 96 ? 9.695 -1.837 -1.945 1.00 96.81 96 GLU A O 1
ATOM 787 N N . THR A 1 97 ? 9.985 0.381 -1.667 1.00 96.25 97 THR A N 1
ATOM 788 C CA . THR A 1 97 ? 10.940 0.545 -2.757 1.00 96.25 97 THR A CA 1
ATOM 789 C C . THR A 1 97 ? 12.357 0.246 -2.287 1.00 96.25 97 THR A C 1
ATOM 791 O O . THR A 1 97 ? 12.732 0.638 -1.184 1.00 96.25 97 THR A O 1
ATOM 794 N N . GLN A 1 98 ? 13.155 -0.395 -3.137 1.00 96.69 98 GLN A N 1
ATOM 795 C CA . GLN A 1 98 ? 14.531 -0.797 -2.812 1.00 96.69 98 GLN A CA 1
ATOM 796 C C . GLN A 1 98 ? 15.597 0.117 -3.434 1.00 96.69 98 GLN A C 1
ATOM 798 O O . GLN A 1 98 ? 16.756 0.081 -3.044 1.00 96.69 98 GLN A O 1
ATOM 803 N N . ASP A 1 99 ? 15.209 0.990 -4.364 1.00 94.88 99 ASP A N 1
ATOM 804 C CA . ASP A 1 99 ? 16.085 1.979 -5.013 1.00 94.88 99 ASP A CA 1
ATOM 805 C C . ASP A 1 99 ? 16.048 3.360 -4.323 1.00 94.88 99 ASP A C 1
ATOM 807 O O . ASP A 1 99 ? 16.342 4.389 -4.929 1.00 94.88 99 ASP A O 1
ATOM 811 N N . GLY A 1 100 ? 15.579 3.415 -3.071 1.00 93.62 100 GLY A N 1
ATOM 812 C CA . GLY A 1 100 ? 15.390 4.674 -2.343 1.00 93.62 100 GLY A CA 1
ATOM 813 C C . GLY A 1 100 ? 14.290 5.583 -2.912 1.00 93.62 100 GLY A C 1
ATOM 814 O O . GLY A 1 100 ? 14.162 6.724 -2.471 1.00 93.62 100 GLY A O 1
ATOM 815 N N . GLY A 1 101 ? 13.482 5.097 -3.858 1.00 93.25 101 GLY A N 1
ATOM 816 C CA . GLY A 1 101 ? 12.376 5.836 -4.470 1.00 93.25 101 GLY A CA 1
ATOM 817 C C . GLY A 1 101 ? 12.776 6.660 -5.693 1.00 93.25 101 GLY A C 1
ATOM 818 O O . GLY A 1 101 ? 11.918 7.336 -6.268 1.00 93.25 101 GLY A O 1
ATOM 819 N N . ASP A 1 102 ? 14.039 6.594 -6.119 1.00 95.12 102 ASP A N 1
ATOM 820 C CA . ASP A 1 102 ? 14.515 7.249 -7.334 1.00 95.12 102 ASP A CA 1
ATOM 821 C C . ASP A 1 102 ? 14.585 6.262 -8.502 1.00 95.12 102 ASP A C 1
ATOM 823 O O . ASP A 1 102 ? 15.467 5.412 -8.563 1.00 95.12 102 ASP A O 1
ATOM 827 N N . ALA A 1 103 ? 13.711 6.448 -9.495 1.00 93.94 103 ALA A N 1
ATOM 828 C CA . ALA A 1 103 ? 13.672 5.622 -10.698 1.00 93.94 103 ALA A CA 1
ATOM 829 C C . ALA A 1 103 ? 14.966 5.627 -11.536 1.00 93.94 103 ALA A C 1
ATOM 831 O O . ALA A 1 103 ? 15.081 4.822 -12.460 1.00 93.94 103 ALA A O 1
ATOM 832 N N . LYS A 1 104 ? 15.919 6.531 -11.269 1.00 93.62 104 LYS A N 1
ATOM 833 C CA . LYS A 1 104 ? 17.244 6.532 -11.911 1.00 93.62 104 LYS A CA 1
ATOM 834 C C . LYS A 1 104 ? 18.223 5.540 -11.286 1.00 93.62 104 LYS A C 1
ATOM 836 O O . LYS A 1 104 ? 19.210 5.199 -11.934 1.00 93.62 104 LYS A O 1
ATOM 841 N N . VAL A 1 105 ? 17.984 5.115 -10.049 1.00 94.94 105 VAL A N 1
ATOM 842 C CA . VAL A 1 105 ? 18.822 4.134 -9.362 1.00 94.94 105 VAL A CA 1
ATOM 843 C C . VAL A 1 105 ? 18.411 2.743 -9.838 1.00 94.94 105 VAL A C 1
ATOM 845 O O . VAL A 1 105 ? 17.233 2.388 -9.825 1.00 94.94 105 VAL A O 1
ATOM 848 N N . GLU A 1 106 ? 19.372 1.952 -10.304 1.00 93.31 106 GLU A N 1
ATOM 849 C CA . GLU A 1 106 ? 19.125 0.557 -10.671 1.00 93.31 106 GLU A CA 1
ATOM 850 C C . GLU A 1 106 ? 19.082 -0.320 -9.414 1.00 93.31 106 GLU A C 1
ATOM 852 O O . GLU A 1 106 ? 19.971 -0.247 -8.568 1.00 93.31 106 GLU A O 1
ATOM 857 N N . ALA A 1 107 ? 18.038 -1.142 -9.289 1.00 94.50 107 ALA A N 1
ATOM 858 C CA . ALA A 1 107 ? 17.846 -2.081 -8.185 1.00 94.50 107 ALA A CA 1
ATOM 859 C C . ALA A 1 107 ? 17.045 -3.300 -8.663 1.00 94.50 107 ALA A C 1
ATOM 861 O O . ALA A 1 107 ? 16.108 -3.149 -9.449 1.00 94.50 107 ALA A O 1
ATOM 862 N N . SER A 1 108 ? 17.392 -4.490 -8.166 1.00 94.69 108 SER A N 1
ATOM 863 C CA . SER A 1 108 ? 16.617 -5.725 -8.341 1.00 94.69 108 SER A CA 1
ATOM 864 C C . SER A 1 108 ? 16.659 -6.537 -7.031 1.00 94.69 108 SER A C 1
ATOM 866 O O . SER A 1 108 ? 17.750 -6.883 -6.573 1.00 94.69 108 SER A O 1
ATOM 868 N N . PRO A 1 109 ? 15.506 -6.807 -6.389 1.00 96.06 109 PRO A N 1
ATOM 869 C CA . PRO A 1 109 ? 14.184 -6.314 -6.760 1.00 96.06 109 PRO A CA 1
ATOM 870 C C . PRO A 1 109 ? 14.077 -4.805 -6.546 1.00 96.06 109 PRO A C 1
ATOM 872 O O . PRO A 1 109 ? 14.757 -4.227 -5.704 1.00 96.06 109 PRO A O 1
ATOM 875 N N . ARG A 1 110 ? 13.207 -4.167 -7.314 1.00 96.50 110 ARG A N 1
ATOM 876 C CA . ARG A 1 110 ? 12.965 -2.729 -7.272 1.00 96.50 110 ARG A CA 1
ATOM 877 C C . ARG A 1 110 ? 11.845 -2.359 -6.297 1.00 96.50 110 ARG A C 1
ATOM 879 O O . ARG A 1 110 ? 11.906 -1.315 -5.639 1.00 96.50 110 ARG A O 1
ATOM 886 N N . ASP A 1 111 ? 10.837 -3.217 -6.204 1.00 97.69 111 ASP A N 1
ATOM 887 C CA . ASP A 1 111 ? 9.766 -3.160 -5.216 1.00 97.69 111 ASP A CA 1
ATOM 888 C C . ASP A 1 111 ? 9.610 -4.506 -4.523 1.00 97.69 111 ASP A C 1
ATOM 890 O O . ASP A 1 111 ? 9.711 -5.563 -5.147 1.00 97.69 111 ASP A O 1
ATOM 894 N N . ILE A 1 112 ? 9.303 -4.460 -3.233 1.00 97.38 112 ILE A N 1
ATOM 895 C CA . ILE A 1 112 ? 8.930 -5.640 -2.460 1.00 97.38 112 ILE A CA 1
ATOM 896 C C . ILE A 1 112 ? 7.541 -5.403 -1.886 1.00 97.38 112 ILE A C 1
ATOM 898 O O . ILE A 1 112 ? 7.275 -4.364 -1.279 1.00 97.38 112 ILE A O 1
ATOM 902 N N . VAL A 1 113 ? 6.649 -6.362 -2.114 1.00 97.25 113 VAL A N 1
ATOM 903 C CA . VAL A 1 113 ? 5.325 -6.410 -1.504 1.00 97.25 113 VAL A CA 1
ATOM 904 C C . VAL A 1 113 ? 5.425 -7.242 -0.236 1.00 97.25 113 VAL A C 1
ATOM 906 O O . VAL A 1 113 ? 5.826 -8.406 -0.286 1.00 97.25 113 VAL A O 1
ATOM 909 N N . TYR A 1 114 ? 5.031 -6.654 0.884 1.00 95.94 114 TYR A N 1
ATOM 910 C CA . TYR A 1 114 ? 4.987 -7.306 2.186 1.00 95.94 114 TYR A CA 1
ATOM 911 C C . TYR A 1 114 ? 3.546 -7.587 2.590 1.00 95.94 114 TYR A C 1
ATOM 913 O O . TYR A 1 114 ? 2.621 -6.889 2.165 1.00 95.94 114 TYR A O 1
ATOM 921 N N . THR A 1 115 ? 3.362 -8.597 3.432 1.00 94.31 115 THR A N 1
ATOM 922 C CA . THR A 1 115 ? 2.081 -8.935 4.050 1.00 94.31 115 THR A CA 1
ATOM 923 C C . THR A 1 115 ? 2.280 -9.214 5.535 1.00 94.31 115 THR A C 1
ATOM 925 O O . THR A 1 115 ? 3.303 -9.764 5.937 1.00 94.31 115 THR A O 1
ATOM 928 N N . GLN A 1 116 ? 1.303 -8.841 6.359 1.00 93.44 116 GLN A N 1
ATOM 929 C CA . GLN A 1 116 ? 1.339 -9.102 7.799 1.00 93.44 116 GLN A CA 1
ATOM 930 C C . GLN A 1 116 ? -0.077 -9.149 8.381 1.00 93.44 116 GLN A C 1
ATOM 932 O O . GLN A 1 116 ? -0.941 -8.358 7.998 1.00 93.44 116 GLN A O 1
ATOM 937 N N . ALA A 1 117 ? -0.332 -10.053 9.327 1.00 92.69 117 ALA A N 1
ATOM 938 C CA . ALA A 1 117 ? -1.582 -10.042 10.082 1.00 92.69 117 ALA A CA 1
ATOM 939 C C . ALA A 1 117 ? -1.691 -8.770 10.947 1.00 92.69 117 ALA A C 1
ATOM 941 O O . ALA A 1 117 ? -0.697 -8.256 11.454 1.00 92.69 117 ALA A O 1
ATOM 942 N N . ALA A 1 118 ? -2.902 -8.249 11.143 1.00 91.00 118 ALA A N 1
ATOM 943 C CA . ALA A 1 118 ? -3.141 -7.089 12.006 1.00 91.00 118 ALA A CA 1
ATOM 944 C C . ALA A 1 118 ? -2.804 -7.372 13.477 1.00 91.00 118 ALA A C 1
ATOM 946 O O . ALA A 1 118 ? -2.401 -6.459 14.192 1.00 91.00 118 ALA A O 1
ATOM 947 N N . GLU A 1 119 ? -2.985 -8.628 13.894 1.00 87.69 119 GLU A N 1
ATOM 948 C CA . GLU A 1 119 ? -2.709 -9.143 15.241 1.00 87.69 119 GLU A CA 1
ATOM 949 C C . GLU A 1 119 ? -1.213 -9.391 15.494 1.00 87.69 119 GLU A C 1
ATOM 951 O O . GLU A 1 119 ? -0.808 -9.485 16.650 1.00 87.69 119 GLU A O 1
ATOM 956 N N . ALA A 1 120 ? -0.400 -9.464 14.434 1.00 86.38 120 ALA A N 1
ATOM 957 C CA . ALA A 1 120 ? 1.041 -9.667 14.536 1.00 86.38 120 ALA A CA 1
ATOM 958 C C . ALA A 1 120 ? 1.708 -8.535 15.328 1.00 86.38 120 ALA A C 1
ATOM 960 O O . ALA A 1 120 ? 1.329 -7.359 15.205 1.00 86.38 120 ALA A O 1
ATOM 961 N N . SER A 1 121 ? 2.739 -8.869 16.105 1.00 77.00 121 SER A N 1
ATOM 962 C CA . SER A 1 121 ? 3.512 -7.852 16.825 1.00 77.00 121 SER A CA 1
ATOM 963 C C . SER A 1 121 ? 4.301 -6.972 15.840 1.00 77.00 121 SER A C 1
ATOM 965 O O . SER A 1 121 ? 4.485 -7.314 14.670 1.00 77.00 121 SER A O 1
ATOM 967 N N . GLN A 1 122 ? 4.729 -5.776 16.267 1.00 71.25 122 GLN A N 1
ATOM 968 C CA . GLN A 1 122 ? 5.612 -4.943 15.428 1.00 71.25 122 GLN A CA 1
ATOM 969 C C . GLN A 1 122 ? 6.977 -5.602 15.190 1.00 71.25 122 GLN A C 1
ATOM 971 O O . GLN A 1 122 ? 7.572 -5.363 14.145 1.00 71.25 122 GLN A O 1
ATOM 976 N N . ASP A 1 123 ? 7.423 -6.447 16.120 1.00 73.88 123 ASP A N 1
ATOM 977 C CA . ASP A 1 123 ? 8.719 -7.129 16.067 1.00 73.88 123 ASP A CA 1
ATOM 978 C C . ASP A 1 123 ? 8.667 -8.459 15.299 1.00 73.88 123 ASP A C 1
ATOM 980 O O . ASP A 1 123 ? 9.690 -9.117 15.109 1.00 73.88 123 ASP A O 1
ATOM 984 N N . GLU A 1 124 ? 7.478 -8.885 14.869 1.00 79.31 124 GLU A N 1
ATOM 985 C CA . GLU A 1 124 ? 7.309 -10.116 14.110 1.00 79.31 124 GLU A CA 1
ATOM 986 C C . GLU A 1 124 ? 7.882 -9.971 12.698 1.00 79.31 124 GLU A C 1
ATOM 988 O O . GLU A 1 124 ? 7.742 -8.933 12.042 1.00 79.31 124 GLU A O 1
ATOM 993 N N . GLN A 1 125 ? 8.528 -11.034 12.221 1.00 78.12 125 GLN A N 1
ATOM 994 C CA . GLN A 1 125 ? 9.208 -11.022 10.936 1.00 78.12 125 GLN A CA 1
ATOM 995 C C . GLN A 1 125 ? 8.225 -10.740 9.794 1.00 78.12 125 GLN A C 1
ATOM 997 O O . GLN A 1 125 ? 7.210 -11.414 9.629 1.00 78.12 125 GLN A O 1
ATOM 1002 N N . LEU A 1 126 ? 8.545 -9.725 8.989 1.00 86.25 126 LEU A N 1
ATOM 1003 C CA . LEU A 1 126 ? 7.744 -9.338 7.834 1.00 86.25 126 LEU A CA 1
ATOM 1004 C C . LEU A 1 126 ? 7.760 -10.445 6.776 1.00 86.25 126 LEU A C 1
ATOM 1006 O O . LEU A 1 126 ? 8.828 -10.852 6.314 1.00 86.25 126 LEU A O 1
ATOM 1010 N N . THR A 1 127 ? 6.582 -10.878 6.331 1.00 91.81 127 THR A N 1
ATOM 1011 C CA . THR A 1 127 ? 6.465 -11.852 5.243 1.00 91.81 127 THR A CA 1
ATOM 1012 C C . THR A 1 127 ? 6.557 -11.136 3.900 1.00 91.81 127 THR A C 1
ATOM 1014 O O . THR A 1 127 ? 5.775 -10.226 3.606 1.00 91.81 127 THR A O 1
ATOM 1017 N N . ILE A 1 128 ? 7.507 -11.552 3.062 1.00 94.38 128 ILE A N 1
ATOM 1018 C CA . ILE A 1 128 ? 7.597 -11.086 1.677 1.00 94.38 128 ILE A CA 1
ATOM 1019 C C . ILE A 1 128 ? 6.572 -11.858 0.856 1.00 94.38 128 ILE A C 1
ATOM 1021 O O . ILE A 1 128 ? 6.688 -13.065 0.691 1.00 94.38 128 ILE A O 1
ATOM 1025 N N . LEU A 1 129 ? 5.597 -11.147 0.300 1.00 94.25 129 LEU A N 1
ATOM 1026 C CA . LEU A 1 129 ? 4.605 -11.735 -0.590 1.00 94.25 129 LEU A CA 1
ATOM 1027 C C . LEU A 1 129 ? 5.151 -11.889 -2.012 1.00 94.25 129 LEU A C 1
ATOM 1029 O O . LEU A 1 129 ? 4.963 -12.919 -2.652 1.00 94.25 129 LEU A O 1
ATOM 1033 N N . HIS A 1 130 ? 5.781 -10.839 -2.542 1.00 95.75 130 HIS A N 1
ATOM 1034 C CA . HIS A 1 130 ? 6.298 -10.855 -3.906 1.00 95.75 130 HIS A CA 1
ATOM 1035 C C . HIS A 1 130 ? 7.373 -9.788 -4.121 1.00 95.75 130 HIS A C 1
ATOM 1037 O O . HIS A 1 130 ? 7.353 -8.726 -3.498 1.00 95.75 130 HIS A O 1
ATOM 1043 N N . LYS A 1 131 ? 8.304 -10.069 -5.030 1.00 96.44 131 LYS A N 1
ATOM 1044 C CA . LYS A 1 131 ? 9.400 -9.182 -5.427 1.00 96.44 131 LYS A CA 1
ATOM 1045 C C . LYS A 1 131 ? 9.198 -8.787 -6.887 1.00 96.44 131 LYS A C 1
A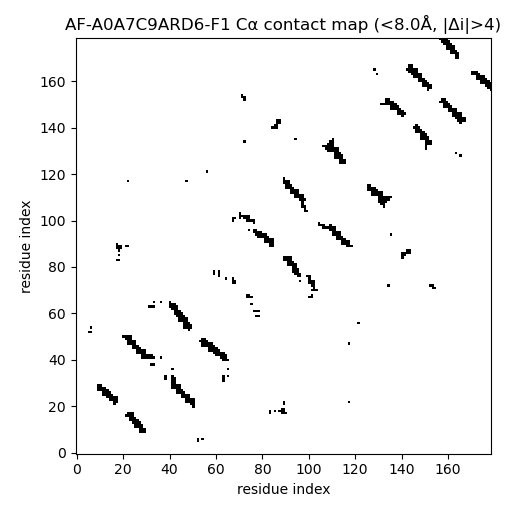TOM 1047 O O . LYS A 1 131 ? 8.921 -9.648 -7.712 1.00 96.44 131 LYS A O 1
ATOM 1052 N N . LEU A 1 132 ? 9.332 -7.501 -7.182 1.00 96.62 132 LEU A N 1
ATOM 1053 C CA . LEU A 1 132 ? 9.067 -6.906 -8.489 1.00 96.62 132 LEU A CA 1
ATOM 1054 C C . LEU A 1 132 ? 10.320 -6.196 -8.997 1.00 96.62 132 LEU A C 1
ATOM 1056 O O . LEU A 1 132 ? 10.985 -5.494 -8.233 1.00 96.62 132 LEU A O 1
ATOM 1060 N N . ASP A 1 133 ? 10.621 -6.340 -10.283 1.00 96.25 133 ASP A N 1
ATOM 1061 C CA . ASP A 1 133 ? 11.753 -5.656 -10.927 1.00 96.25 133 ASP A CA 1
ATOM 1062 C C . ASP A 1 133 ? 11.356 -4.291 -11.509 1.00 96.25 133 ASP A C 1
ATOM 1064 O O . ASP A 1 133 ? 12.208 -3.426 -11.739 1.00 96.25 133 ASP A O 1
ATOM 1068 N N . LEU A 1 134 ? 10.059 -4.071 -11.742 1.00 96.31 134 LEU A N 1
ATOM 1069 C CA . LEU A 1 134 ? 9.495 -2.798 -12.187 1.00 96.31 134 LEU A CA 1
ATOM 1070 C C . LEU A 1 134 ? 8.687 -2.145 -11.051 1.00 96.31 134 LEU A C 1
ATOM 1072 O O . L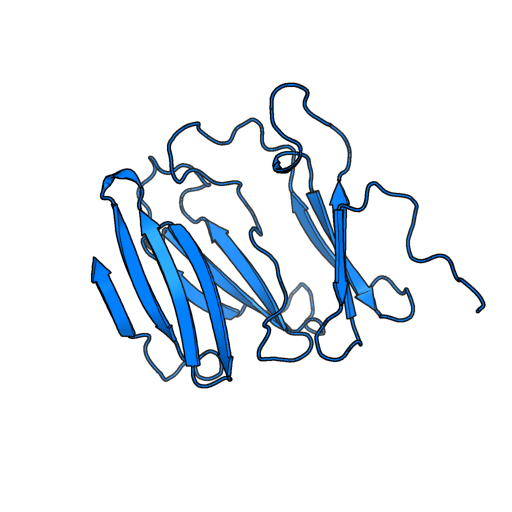EU A 1 134 ? 8.679 -2.616 -9.914 1.00 96.31 134 LEU A O 1
ATOM 1076 N N . ARG A 1 135 ? 8.012 -1.016 -11.328 1.00 97.25 135 ARG A N 1
ATOM 1077 C CA . ARG A 1 135 ? 7.198 -0.357 -10.298 1.00 97.25 135 ARG A CA 1
ATOM 1078 C C . ARG A 1 135 ? 5.892 -1.085 -10.085 1.00 97.25 135 ARG A C 1
ATOM 1080 O O . ARG A 1 135 ? 5.126 -1.257 -11.032 1.00 97.25 135 ARG A O 1
ATOM 1087 N N . TYR A 1 136 ? 5.593 -1.364 -8.823 1.00 97.75 136 TYR A N 1
ATOM 1088 C CA . TYR A 1 136 ? 4.288 -1.832 -8.378 1.00 97.75 136 TYR A CA 1
ATOM 1089 C C . TYR A 1 136 ? 3.148 -0.956 -8.918 1.00 97.75 136 TYR A C 1
ATOM 1091 O O . TYR A 1 136 ? 3.110 0.253 -8.667 1.00 97.75 136 TYR A O 1
ATOM 1099 N N . GLY A 1 137 ? 2.205 -1.593 -9.607 1.00 95.50 137 GLY A N 1
ATOM 1100 C CA . GLY A 1 137 ? 1.014 -0.985 -10.197 1.00 95.50 137 GLY A CA 1
ATOM 1101 C C . GLY A 1 137 ? -0.301 -1.372 -9.516 1.00 95.50 137 GLY A C 1
ATOM 1102 O O . GLY A 1 137 ? -1.307 -0.709 -9.744 1.00 95.50 137 GLY A O 1
ATOM 1103 N N . GLY A 1 138 ? -0.317 -2.403 -8.668 1.00 96.62 138 GLY A N 1
ATOM 1104 C CA . GLY A 1 138 ? -1.528 -2.850 -7.975 1.00 96.62 138 GLY A CA 1
ATOM 1105 C C . GLY A 1 138 ? -1.561 -4.356 -7.746 1.00 96.62 138 GLY A C 1
ATOM 1106 O O . GLY A 1 138 ? -0.728 -5.087 -8.280 1.00 96.62 138 GLY A O 1
ATOM 1107 N N . ILE A 1 139 ? -2.558 -4.810 -6.985 1.00 97.19 139 ILE A N 1
ATOM 1108 C CA . ILE A 1 139 ? -2.888 -6.230 -6.823 1.00 97.19 139 ILE A CA 1
ATOM 1109 C C . ILE A 1 139 ? -4.397 -6.393 -6.943 1.00 97.19 139 ILE A C 1
ATOM 1111 O O . ILE A 1 139 ? -5.154 -5.644 -6.322 1.00 97.19 139 ILE A O 1
ATOM 1115 N N . SER A 1 140 ? -4.822 -7.381 -7.723 1.00 96.44 140 SER A N 1
ATOM 1116 C CA . SER A 1 140 ? -6.182 -7.912 -7.696 1.00 96.44 140 SER A CA 1
ATOM 1117 C C . SER A 1 140 ? -6.176 -9.219 -6.914 1.00 96.44 140 SER A C 1
ATOM 1119 O O . SER A 1 140 ? -5.516 -10.179 -7.307 1.00 96.44 140 SER A O 1
ATOM 1121 N N . TRP A 1 141 ? -6.905 -9.246 -5.805 1.00 95.56 141 TRP A N 1
ATOM 1122 C CA . TRP A 1 141 ? -7.028 -10.415 -4.938 1.00 95.56 141 TRP A CA 1
ATOM 1123 C C . TRP A 1 141 ? -8.193 -11.298 -5.395 1.00 95.56 141 TRP A C 1
ATOM 1125 O O . TRP A 1 141 ? -9.258 -10.766 -5.708 1.00 95.56 141 TRP A O 1
ATOM 1135 N N . CYS A 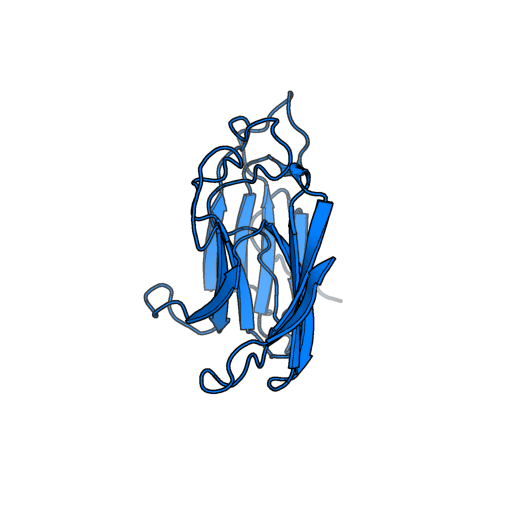1 142 ? -8.007 -12.620 -5.403 1.00 93.81 142 CYS A N 1
ATOM 1136 C CA . CYS A 1 142 ? -9.092 -13.592 -5.557 1.00 93.81 142 CYS A CA 1
ATOM 1137 C C . CYS A 1 142 ? -9.236 -14.398 -4.261 1.00 93.81 142 CYS A C 1
ATOM 1139 O O . CYS A 1 142 ? -10.182 -14.184 -3.502 1.00 93.81 142 CYS A O 1
ATOM 1141 N N . ASP A 1 143 ? -8.256 -15.254 -3.980 1.00 91.88 143 ASP A N 1
ATOM 1142 C CA . ASP A 1 143 ? -8.172 -16.097 -2.788 1.00 91.88 143 ASP A CA 1
ATOM 1143 C C . ASP A 1 143 ? -6.702 -16.443 -2.473 1.00 91.88 143 ASP A C 1
ATOM 1145 O O . ASP A 1 143 ? -5.775 -15.948 -3.117 1.00 91.88 143 ASP A O 1
ATOM 1149 N N . ASP A 1 144 ? -6.479 -17.318 -1.491 1.00 90.38 144 ASP A N 1
ATOM 1150 C CA . ASP A 1 144 ? -5.135 -17.751 -1.091 1.00 90.38 144 ASP A CA 1
ATOM 1151 C C . ASP A 1 144 ? -4.380 -18.531 -2.192 1.00 90.38 144 ASP A C 1
ATOM 1153 O O . ASP A 1 144 ? -3.154 -18.642 -2.136 1.00 90.38 144 ASP A O 1
ATOM 1157 N N . SER A 1 145 ? -5.065 -19.038 -3.222 1.00 92.06 145 SER A N 1
ATOM 1158 C CA . SER A 1 145 ? -4.442 -19.724 -4.362 1.00 92.06 145 SER A CA 1
ATOM 1159 C C . SER A 1 145 ? -4.107 -18.786 -5.524 1.00 92.06 145 SER A C 1
ATOM 1161 O O . SER A 1 145 ? -3.232 -19.114 -6.332 1.00 92.06 145 SER A O 1
ATOM 1163 N N . LEU A 1 146 ? -4.761 -17.622 -5.606 1.00 94.12 146 LEU A N 1
ATOM 1164 C CA . LEU A 1 146 ? -4.668 -16.729 -6.755 1.00 94.12 146 LEU A CA 1
ATOM 1165 C C . LEU A 1 146 ? -4.748 -15.244 -6.371 1.00 94.12 146 LEU A C 1
ATOM 1167 O O . LEU A 1 146 ? -5.766 -14.739 -5.894 1.00 94.12 146 LEU A O 1
ATOM 1171 N N . ALA A 1 147 ? -3.713 -14.497 -6.743 1.00 96.75 147 ALA A N 1
ATOM 1172 C CA . ALA A 1 147 ? -3.779 -13.052 -6.915 1.00 96.75 147 ALA A CA 1
ATOM 1173 C C . ALA A 1 147 ? -2.995 -12.614 -8.157 1.00 96.75 147 ALA A C 1
ATOM 1175 O O . ALA A 1 147 ? -2.041 -13.273 -8.582 1.00 96.75 147 ALA A O 1
ATOM 1176 N N . LEU A 1 148 ? -3.408 -11.488 -8.740 1.00 97.44 148 LEU A N 1
ATOM 1177 C CA . LEU A 1 148 ? -2.741 -10.868 -9.879 1.00 97.44 148 LEU A CA 1
ATOM 1178 C C . LEU A 1 148 ? -1.973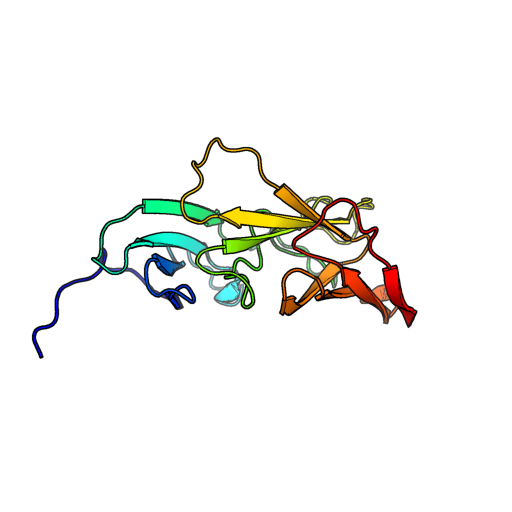 -9.634 -9.419 1.00 97.44 148 LEU A C 1
ATOM 1180 O O . LEU A 1 148 ? -2.589 -8.685 -8.936 1.00 97.44 148 LEU A O 1
ATOM 1184 N N . VAL A 1 149 ? -0.650 -9.628 -9.583 1.00 97.62 149 VAL A N 1
ATOM 1185 C CA . VAL A 1 149 ? 0.204 -8.475 -9.258 1.00 97.62 149 VAL A CA 1
ATOM 1186 C C . VAL A 1 149 ? 0.601 -7.766 -10.543 1.00 97.62 149 VAL A C 1
ATOM 1188 O O . VAL A 1 149 ? 1.109 -8.391 -11.473 1.00 97.62 149 VAL A O 1
ATOM 1191 N N . TYR A 1 150 ? 0.403 -6.455 -10.589 1.00 97.50 150 TYR A N 1
ATOM 1192 C CA . TYR A 1 150 ? 0.763 -5.636 -11.741 1.00 97.50 150 TYR A CA 1
ATOM 1193 C C . TYR A 1 150 ? 2.047 -4.870 -11.451 1.00 97.50 150 TYR A C 1
ATOM 1195 O O . TYR A 1 150 ? 2.182 -4.244 -10.397 1.00 97.50 150 TYR A O 1
ATOM 1203 N N . GLU A 1 151 ? 2.955 -4.845 -12.416 1.00 97.12 151 GLU A N 1
ATOM 1204 C CA . GLU A 1 151 ? 4.103 -3.948 -12.418 1.00 97.12 151 GLU A CA 1
ATOM 1205 C C . GLU A 1 151 ? 4.242 -3.247 -13.769 1.00 97.12 151 GLU A C 1
ATOM 1207 O O . GLU A 1 151 ? 3.811 -3.750 -14.809 1.00 97.12 151 GLU A O 1
ATOM 1212 N N . SER A 1 152 ? 4.823 -2.052 -13.763 1.00 96.81 152 SER A N 1
ATOM 1213 C CA . SER A 1 152 ? 5.003 -1.273 -14.983 1.00 96.81 152 SER A CA 1
ATOM 1214 C C . SER A 1 152 ? 6.248 -0.401 -14.940 1.00 96.81 152 SER A C 1
ATOM 1216 O O . SER A 1 152 ? 6.711 0.034 -13.881 1.00 96.81 152 SER A O 1
ATOM 1218 N N . TRP A 1 153 ? 6.786 -0.110 -16.119 1.00 96.94 153 TRP A N 1
ATOM 1219 C CA . TRP A 1 153 ? 7.891 0.815 -16.284 1.00 96.94 153 TRP A CA 1
ATOM 1220 C C . TRP A 1 153 ? 7.610 1.845 -17.365 1.00 96.94 153 TRP A C 1
ATOM 1222 O O . TRP A 1 153 ? 7.510 1.521 -18.546 1.00 96.94 153 TRP A O 1
ATOM 1232 N N . TYR A 1 154 ? 7.500 3.114 -16.967 1.00 94.50 154 TYR A N 1
ATOM 1233 C CA . TYR A 1 154 ? 7.053 4.170 -17.874 1.00 94.50 154 TYR A CA 1
ATOM 1234 C C . TYR A 1 154 ? 7.990 4.372 -19.073 1.00 94.50 154 TYR A C 1
ATOM 1236 O O . TYR A 1 154 ? 7.522 4.535 -20.198 1.00 94.50 154 TYR A O 1
ATOM 1244 N N . LYS A 1 155 ? 9.314 4.332 -18.855 1.00 92.44 155 LYS A N 1
ATOM 1245 C CA . LYS A 1 155 ? 10.314 4.613 -19.902 1.00 92.44 155 LYS A CA 1
ATOM 1246 C C . LYS A 1 155 ? 10.271 3.597 -21.044 1.00 92.44 155 LYS A C 1
ATOM 1248 O O . LYS A 1 155 ? 10.400 3.980 -22.199 1.00 92.44 155 LYS A O 1
ATOM 1253 N N . THR A 1 156 ? 10.095 2.319 -20.720 1.00 94.44 156 THR A N 1
ATOM 1254 C CA . THR A 1 156 ? 10.047 1.225 -21.703 1.00 94.44 156 THR A CA 1
ATOM 1255 C C . THR A 1 156 ? 8.622 0.867 -22.107 1.00 94.44 156 THR A C 1
ATOM 1257 O O . THR A 1 156 ? 8.444 0.034 -22.985 1.00 94.44 156 THR A O 1
ATOM 1260 N N . ARG A 1 157 ? 7.613 1.463 -21.452 1.00 95.12 157 ARG A N 1
ATOM 1261 C CA . ARG A 1 157 ? 6.189 1.100 -21.551 1.00 95.12 157 ARG A CA 1
ATOM 1262 C C . ARG A 1 157 ? 5.886 -0.364 -21.228 1.00 95.12 157 ARG A C 1
ATOM 1264 O O . ARG A 1 157 ? 4.758 -0.794 -21.440 1.00 95.12 157 ARG A O 1
ATOM 1271 N N . ARG A 1 158 ? 6.853 -1.074 -20.640 1.00 96.31 158 ARG A N 1
ATOM 1272 C CA . ARG A 1 158 ? 6.713 -2.472 -20.252 1.00 96.31 158 ARG A CA 1
ATOM 1273 C C . ARG A 1 158 ? 5.733 -2.594 -19.096 1.00 96.31 158 ARG A C 1
ATOM 1275 O O . ARG A 1 158 ? 5.848 -1.869 -18.105 1.00 96.31 158 ARG A O 1
ATOM 1282 N N . MET A 1 159 ? 4.801 -3.520 -19.206 1.00 96.69 159 MET A N 1
ATOM 1283 C CA . MET A 1 159 ? 3.846 -3.899 -18.177 1.00 96.69 159 MET A CA 1
ATOM 1284 C C . MET A 1 159 ? 3.903 -5.410 -18.001 1.00 96.69 159 MET A C 1
ATOM 1286 O O . MET A 1 159 ? 3.753 -6.150 -18.974 1.00 96.69 159 MET A O 1
ATOM 1290 N N . ARG A 1 160 ? 4.052 -5.867 -16.757 1.00 97.69 160 ARG A N 1
ATOM 1291 C CA . ARG A 1 160 ? 3.924 -7.285 -16.424 1.00 97.69 160 ARG A CA 1
ATOM 1292 C C . ARG A 1 160 ? 2.767 -7.528 -15.478 1.00 97.69 160 ARG A C 1
ATOM 1294 O O . ARG A 1 160 ? 2.491 -6.729 -14.585 1.00 97.69 160 ARG A O 1
ATOM 1301 N N . THR A 1 161 ? 2.089 -8.645 -15.697 1.00 97.75 161 THR A N 1
ATOM 1302 C CA . THR A 1 161 ? 1.078 -9.182 -14.787 1.00 97.75 161 THR A CA 1
ATOM 1303 C C . THR A 1 161 ? 1.551 -10.539 -14.308 1.00 97.75 161 THR A C 1
ATOM 1305 O O . THR A 1 161 ? 1.800 -11.429 -15.121 1.00 97.75 161 THR A O 1
ATOM 1308 N N . TRP A 1 162 ? 1.661 -10.691 -12.999 1.00 97.69 162 TRP A N 1
ATOM 1309 C CA . TRP A 1 162 ? 2.087 -11.909 -12.330 1.00 97.69 162 TRP A CA 1
ATOM 1310 C C . TRP A 1 162 ? 0.887 -12.631 -11.740 1.00 97.69 162 TRP A C 1
ATOM 1312 O O . TRP A 1 162 ? -0.004 -11.992 -11.190 1.00 97.69 162 TRP A O 1
ATOM 1322 N N . VAL A 1 163 ? 0.894 -13.955 -11.824 1.00 96.94 163 VAL A N 1
ATOM 1323 C CA . VAL A 1 163 ? 0.034 -14.846 -11.048 1.00 96.94 163 VAL A CA 1
ATOM 1324 C C . VAL A 1 163 ? 0.834 -15.309 -9.841 1.00 96.94 163 VAL A C 1
ATOM 1326 O O . VAL A 1 163 ? 1.891 -15.922 -10.010 1.00 96.94 163 VAL A O 1
ATOM 1329 N N . ILE A 1 164 ? 0.328 -15.026 -8.645 1.00 95.69 164 ILE A N 1
ATOM 1330 C CA . ILE A 1 164 ? 0.895 -15.497 -7.378 1.00 95.69 164 ILE A CA 1
ATOM 1331 C C . ILE A 1 164 ? -0.145 -16.306 -6.602 1.00 95.69 164 ILE A C 1
ATOM 1333 O O . ILE A 1 164 ? -1.345 -16.117 -6.812 1.00 95.69 164 ILE A O 1
ATOM 1337 N N . SER A 1 165 ? 0.318 -17.149 -5.679 1.00 94.69 165 SER A N 1
ATOM 1338 C CA . SER A 1 165 ? -0.520 -17.843 -4.695 1.00 94.69 165 SER A CA 1
ATOM 1339 C C . SER A 1 165 ? -0.239 -17.279 -3.299 1.00 94.69 165 SER A C 1
ATOM 1341 O O . SER A 1 165 ? 0.732 -17.675 -2.661 1.00 94.69 165 SER A O 1
ATOM 1343 N N . PRO A 1 166 ? -1.046 -16.323 -2.807 1.00 90.44 166 PRO A N 1
ATOM 1344 C CA . PRO A 1 166 ? -0.758 -15.607 -1.563 1.00 90.44 166 PRO A CA 1
ATOM 1345 C C . PRO A 1 166 ? -0.731 -16.443 -0.275 1.00 90.44 166 PRO A C 1
ATOM 1347 O O . PRO A 1 166 ? -0.317 -15.927 0.767 1.00 90.44 166 PRO A O 1
ATOM 1350 N N . GLY A 1 167 ? -1.266 -17.663 -0.308 1.00 86.88 167 GLY A N 1
ATOM 1351 C CA . GLY A 1 167 ? -1.353 -18.578 0.829 1.00 86.88 167 GLY A CA 1
ATOM 1352 C C . GLY A 1 167 ? -0.311 -19.697 0.833 1.00 86.88 167 GLY A C 1
ATOM 1353 O O . GLY A 1 167 ? -0.308 -20.486 1.773 1.00 86.88 167 GLY A O 1
ATOM 1354 N N . SER A 1 168 ? 0.556 -19.790 -0.181 1.00 83.81 168 SER A N 1
ATOM 1355 C CA . SER A 1 168 ? 1.603 -20.815 -0.252 1.00 83.81 168 SER A CA 1
ATOM 1356 C C . SER A 1 168 ? 2.897 -20.236 -0.815 1.00 83.81 168 SER A C 1
ATOM 1358 O O . SER A 1 168 ? 2.913 -19.692 -1.916 1.00 83.81 168 SER A O 1
ATOM 1360 N N . GLU A 1 169 ? 3.988 -20.391 -0.067 1.00 79.25 169 GLU A N 1
ATOM 1361 C CA . GLU A 1 169 ? 5.333 -20.004 -0.513 1.00 79.25 169 GLU A CA 1
ATOM 1362 C C . GLU A 1 169 ? 5.938 -21.018 -1.501 1.00 79.25 169 GLU A C 1
ATOM 1364 O O . GLU A 1 169 ? 6.850 -20.677 -2.253 1.00 79.25 169 GLU A O 1
ATOM 1369 N N . ASP A 1 170 ? 5.402 -22.242 -1.550 1.00 81.12 170 ASP A N 1
ATOM 1370 C CA . ASP A 1 170 ? 5.906 -23.324 -2.406 1.00 81.12 170 ASP A CA 1
ATOM 1371 C C . ASP A 1 170 ? 5.543 -23.125 -3.885 1.00 81.12 170 ASP A C 1
ATOM 1373 O O . ASP A 1 170 ? 6.196 -23.660 -4.787 1.00 81.12 170 ASP A O 1
ATOM 1377 N N . VAL A 1 171 ? 4.492 -22.348 -4.161 1.00 84.44 171 VAL A N 1
ATOM 1378 C CA . VAL A 1 171 ? 4.043 -22.079 -5.527 1.00 84.44 171 VAL A CA 1
ATOM 1379 C C . VAL A 1 171 ? 4.800 -20.881 -6.083 1.00 84.44 171 VAL A C 1
ATOM 1381 O O . VAL A 1 171 ? 4.533 -19.725 -5.756 1.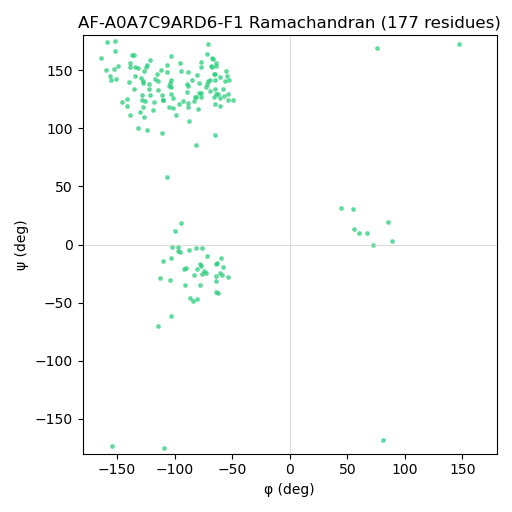00 84.44 171 VAL A O 1
ATOM 1384 N N . SER A 1 172 ? 5.737 -21.167 -6.984 1.00 88.38 172 SER A N 1
ATOM 1385 C CA . SER A 1 172 ? 6.510 -20.126 -7.657 1.00 88.38 172 SER A CA 1
ATOM 1386 C C . SER A 1 172 ? 5.603 -19.202 -8.490 1.00 88.38 172 SER A C 1
ATOM 1388 O O . SER A 1 172 ? 4.825 -19.691 -9.316 1.00 88.38 172 SER A O 1
ATOM 1390 N N . PRO A 1 173 ? 5.725 -17.869 -8.334 1.00 92.69 173 PRO A N 1
ATOM 1391 C CA . PRO A 1 173 ? 5.054 -16.897 -9.187 1.00 92.69 173 PRO A CA 1
ATOM 1392 C C . PRO A 1 173 ? 5.320 -17.143 -10.671 1.00 92.69 173 PRO A C 1
ATOM 1394 O O . PRO A 1 173 ? 6.451 -17.430 -11.068 1.00 92.69 173 PRO A O 1
ATOM 1397 N N . ARG A 1 174 ? 4.303 -16.950 -11.514 1.00 94.88 174 ARG A N 1
ATOM 1398 C CA . ARG A 1 174 ? 4.452 -17.031 -12.976 1.00 94.88 174 ARG A CA 1
ATOM 1399 C C . ARG A 1 174 ? 3.940 -15.776 -13.664 1.00 94.88 174 ARG A C 1
ATOM 1401 O O . ARG A 1 174 ? 2.985 -15.152 -13.211 1.00 94.88 174 ARG A O 1
ATOM 1408 N N . ILE A 1 175 ? 4.539 -15.429 -14.795 1.00 96.50 175 ILE A N 1
ATOM 1409 C CA . ILE A 1 175 ? 4.087 -14.304 -15.615 1.00 96.50 175 ILE A CA 1
ATOM 1410 C C . ILE A 1 175 ? 2.844 -14.733 -16.406 1.00 96.50 175 ILE A C 1
ATOM 1412 O O . ILE A 1 175 ? 2.863 -15.751 -17.097 1.00 96.50 175 ILE A O 1
ATOM 1416 N N . LEU A 1 176 ? 1.767 -13.953 -16.304 1.00 96.19 176 LEU A N 1
ATOM 1417 C CA . LEU A 1 176 ? 0.574 -14.081 -17.145 1.00 96.19 176 LEU A CA 1
ATOM 1418 C C . LEU A 1 176 ? 0.721 -13.280 -18.440 1.00 96.19 176 LEU A C 1
ATOM 1420 O O . LEU A 1 176 ? 0.419 -13.781 -19.517 1.00 96.19 176 LEU A O 1
ATOM 1424 N N . PHE A 1 177 ? 1.183 -12.034 -18.317 1.00 95.19 177 PHE A N 1
ATOM 1425 C CA . PHE A 1 177 ? 1.371 -11.108 -19.430 1.00 95.19 177 PHE A CA 1
ATOM 1426 C C . PHE A 1 177 ? 2.669 -10.322 -19.253 1.00 95.19 177 PHE A C 1
ATOM 1428 O O . PHE A 1 177 ? 2.959 -9.865 -18.148 1.00 95.19 177 PHE A O 1
ATOM 1435 N N . ASP A 1 178 ? 3.399 -10.120 -20.349 1.00 95.75 178 ASP A N 1
ATOM 1436 C CA . ASP A 1 178 ? 4.550 -9.217 -20.463 1.00 95.75 178 ASP A CA 1
ATOM 1437 C C . ASP A 1 178 ? 4.428 -8.500 -21.813 1.00 95.75 178 ASP A C 1
ATOM 1439 O O . ASP A 1 178 ? 4.465 -9.152 -22.859 1.00 95.75 178 ASP A O 1
ATOM 1443 N N . ARG A 1 179 ? 4.161 -7.193 -21.786 1.00 92.06 179 ARG A N 1
ATOM 1444 C CA . ARG A 1 179 ? 3.880 -6.377 -22.977 1.00 92.06 179 ARG A CA 1
ATOM 1445 C C . ARG A 1 179 ? 4.504 -4.997 -22.886 1.00 92.06 179 ARG A C 1
ATOM 1447 O O . ARG A 1 179 ? 4.666 -4.513 -21.744 1.00 92.06 179 ARG A O 1
#

Sequence (179 aa):
GTTKPFGPPAVYTSLNPSRNEKYIMISSFHRPYSYVVPCRRFPKKVDLWTADGKFVRQLCDLPLAEDIPITHNSVRKGMRSINWRADKPSTLYWVETQDGGDAKVEASPRDIVYTQAAEASQDEQLTILHKLDLRYGGISWCDDSLALVYESWYKTRRMRTWVISPGSEDVSPRILFDR

Organism: Opuntia streptacantha (NCBI:txid393608)